Protein 1QMJ (pdb70)

InterPro domains:
  IPR001079 Galectin, carbohydrate recognition domain [PF00337] (8-133)
  IPR001079 Galectin, carbohydrate recognition domain [PS51304] (4-134)
  IPR001079 Galectin, carbohydrate recognition domain [SM00276] (3-134)
  IPR001079 Galectin, carbohydrate recognition domain [SM00908] (8-133)
  IPR001079 Galectin, carbohydrate recognition domain [cd00070] (11-132)
  IPR013320 Concanavalin A-like lectin/glucanase domain superfamily [SSF49899] (5-133)
  IPR044156 Galectin-like [PTHR11346] (13-133)

Radius of gyration: 19.79 Å; Cα contacts (8 Å, |Δi|>4): 746; chains: 2; bounding box: 37×40×58 Å

Structure (mmCIF, N/CA/C/O backbone):
data_1QMJ
#
_entry.id   1QMJ
#
_cell.length_a   71.380
_cell.length_b   82.600
_cell.length_c   112.760
_cell.angle_alpha   90.00
_cell.angle_beta   90.00
_cell.angle_gamma   90.00
#
_symmetry.space_group_name_H-M   'C 2 2 21'
#
loop_
_entity.id
_entity.type
_entity.pdbx_description
1 polymer 'BETA-GALACTOSIDE-BINDING LECTIN'
2 non-polymer BETA-MERCAPTOETHANOL
3 water water
#
loop_
_atom_site.group_PDB
_atom_site.id
_atom_site.type_symbol
_atom_site.label_atom_id
_atom_site.label_alt_id
_atom_site.label_comp_id
_atom_site.label_asym_id
_atom_site.label_entity_id
_atom_site.label_seq_id
_atom_site.pdbx_PDB_ins_code
_atom_site.Cartn_x
_atom_site.Cartn_y
_atom_site.Cartn_z
_atom_site.occupancy
_atom_site.B_iso_or_equiv
_atom_site.auth_seq_id
_atom_site.auth_comp_id
_atom_site.auth_asym_id
_atom_site.auth_atom_id
_atom_site.pdbx_PDB_model_num
ATOM 1 N N . GLN A 1 1 ? 3.181 22.620 57.182 1.00 64.92 2 GLN A N 1
ATOM 2 C CA . GLN A 1 1 ? 4.165 23.482 57.897 1.00 62.07 2 GLN A CA 1
ATOM 3 C C . GLN A 1 1 ? 4.837 24.370 56.875 1.00 61.14 2 GLN A C 1
ATOM 4 O O . GLN A 1 1 ? 4.906 24.025 55.692 1.00 63.61 2 GLN A O 1
ATOM 10 N N . GLY A 1 2 ? 5.336 25.477 57.316 1.00 57.24 3 GLY A N 1
ATOM 11 C CA . GLY A 1 2 ? 6.051 26.373 56.395 1.00 53.74 3 GLY A CA 1
ATOM 12 C C . GLY A 1 2 ? 6.756 27.468 57.189 1.00 50.74 3 GLY A C 1
ATOM 13 O O . GLY A 1 2 ? 6.277 28.608 57.283 1.00 53.82 3 GLY A O 1
ATOM 14 N N . LEU A 1 3 ? 7.892 27.101 57.749 1.00 43.53 4 LEU A N 1
ATOM 15 C CA . LEU A 1 3 ? 8.680 28.033 58.560 1.00 37.32 4 LEU A CA 1
ATOM 16 C C . LEU A 1 3 ? 9.900 28.555 57.793 1.00 32.76 4 LEU A C 1
ATOM 17 O O . LEU A 1 3 ? 10.288 28.020 56.743 1.00 30.90 4 LEU A O 1
ATOM 22 N N . VAL A 1 4 ? 10.454 29.600 58.365 1.00 28.06 5 VAL A N 1
ATOM 23 C CA . VAL A 1 4 ? 11.636 30.278 57.838 1.00 25.51 5 VAL A CA 1
ATOM 24 C C . VAL A 1 4 ? 12.684 30.386 58.939 1.00 26.09 5 VAL A C 1
ATOM 25 O O . VAL A 1 4 ? 12.373 30.760 60.080 1.00 27.53 5 VAL A O 1
ATOM 29 N N . VAL A 1 5 ? 13.899 30.051 58.564 1.00 25.75 6 VAL A N 1
ATOM 30 C CA . VAL A 1 5 ? 15.049 30.098 59.474 1.00 23.89 6 VAL A CA 1
ATOM 31 C C . VAL A 1 5 ? 16.100 31.058 58.924 1.00 24.24 6 VAL A C 1
ATOM 32 O O . VAL A 1 5 ? 16.516 30.947 57.761 1.00 26.45 6 VAL A O 1
ATOM 36 N N . THR A 1 6 ? 16.452 32.018 59.747 1.00 25.79 7 THR A N 1
ATOM 37 C CA . THR A 1 6 ? 17.442 33.037 59.377 1.00 26.30 7 THR A CA 1
ATOM 38 C C . THR A 1 6 ? 18.541 33.096 60.444 1.00 26.97 7 THR A C 1
ATOM 39 O O . THR A 1 6 ? 18.494 32.375 61.450 1.00 24.11 7 THR A O 1
ATOM 43 N N . GLN A 1 7 ? 19.502 33.957 60.183 1.00 26.64 8 GLN A N 1
ATOM 44 C CA . GLN A 1 7 ? 20.656 34.165 61.073 1.00 29.90 8 GLN A CA 1
ATOM 45 C C . GLN A 1 7 ? 21.553 32.920 61.097 1.00 29.97 8 GLN A C 1
ATOM 46 O O . GLN A 1 7 ? 22.269 32.665 62.074 1.00 29.35 8 GLN A O 1
ATOM 52 N N . LEU A 1 8 ? 21.496 32.163 60.016 1.00 28.42 9 LEU A N 1
ATOM 53 C CA . LEU A 1 8 ? 22.301 30.936 59.873 1.00 27.12 9 LEU A CA 1
ATOM 54 C C . LEU A 1 8 ? 23.681 31.287 59.323 1.00 27.65 9 LEU A C 1
ATOM 55 O O . LEU A 1 8 ? 23.904 32.397 58.816 1.00 26.59 9 LEU A O 1
ATOM 60 N N . ASP A 1 9 ? 24.571 30.323 59.441 1.00 27.23 10 ASP A N 1
ATOM 61 C CA . ASP A 1 9 ? 25.952 30.462 58.973 1.00 31.98 10 ASP A CA 1
ATOM 62 C C . ASP A 1 9 ? 26.503 29.104 58.535 1.00 30.87 10 ASP A C 1
ATOM 63 O O . ASP A 1 9 ? 27.628 28.725 58.886 1.00 33.14 10 ASP A O 1
ATOM 68 N N . VAL A 1 10 ? 25.690 28.393 57.772 1.00 30.86 11 VAL A N 1
ATOM 69 C CA . VAL A 1 10 ? 26.075 27.078 57.244 1.00 29.77 11 VAL A CA 1
ATOM 70 C C . VAL A 1 10 ? 27.153 27.282 56.191 1.00 33.26 11 VAL A C 1
ATOM 71 O O . VAL A 1 10 ? 26.947 27.983 55.193 1.00 33.79 11 VAL A O 1
ATOM 75 N N . GLN A 1 11 ? 28.286 26.670 56.428 1.00 36.41 12 GLN A N 1
ATOM 76 C CA . 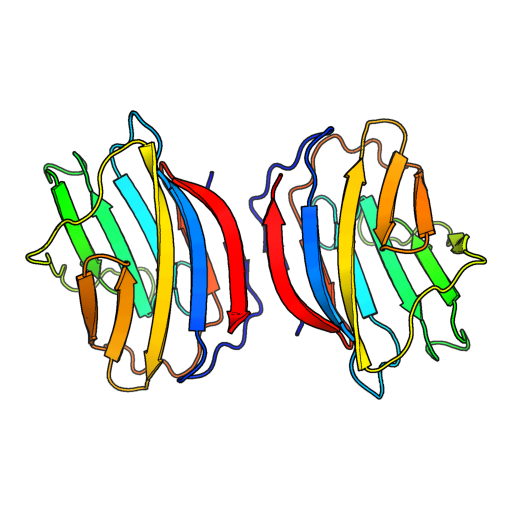GLN A 1 11 ? 29.424 26.777 55.514 1.00 39.36 12 GLN A CA 1
ATOM 77 C C . GLN A 1 11 ? 29.646 25.450 54.795 1.00 37.85 12 GLN A C 1
ATOM 78 O O . GLN A 1 11 ? 29.080 24.412 55.177 1.00 37.51 12 GLN A O 1
ATOM 84 N N . PRO A 1 12 ? 30.469 25.415 53.739 1.00 38.02 13 PRO A N 1
ATOM 85 C CA . PRO A 1 12 ? 30.703 24.185 53.009 1.00 39.57 13 PRO A CA 1
ATOM 86 C C . PRO A 1 12 ? 31.232 23.113 53.935 1.00 41.19 13 PRO A C 1
ATOM 87 O O . PRO A 1 12 ? 32.128 23.407 54.786 1.00 43.81 13 PRO A O 1
ATOM 91 N N . GLY A 1 13 ? 30.677 21.924 53.756 1.00 42.06 14 GLY A N 1
ATOM 92 C CA . GLY A 1 13 ? 31.046 20.739 54.547 1.00 45.24 14 GLY A CA 1
ATOM 93 C C . GLY A 1 13 ? 29.933 20.386 55.544 1.00 46.18 14 GLY A C 1
ATOM 94 O O . GLY A 1 13 ? 29.658 19.208 55.811 1.00 49.39 14 GLY A O 1
ATOM 95 N N . GLU A 1 14 ? 29.312 21.420 56.080 1.00 45.55 15 GLU A N 1
ATOM 96 C CA . GLU A 1 14 ? 28.220 21.261 57.054 1.00 45.10 15 GLU A CA 1
ATOM 97 C C . GLU A 1 14 ? 26.991 20.692 56.350 1.00 43.36 15 GLU A C 1
ATOM 98 O O . GLU A 1 14 ? 26.770 20.929 55.155 1.00 44.88 15 GLU A O 1
ATOM 104 N N . CYS A 1 15 ? 26.219 19.955 57.115 1.00 41.90 16 CYS A N 1
ATOM 105 C CA . CYS A 1 15 ? 25.006 19.306 56.614 1.00 41.25 16 CYS A CA 1
ATOM 106 C C . CYS A 1 15 ? 23.765 19.830 57.347 1.00 39.15 16 CYS A C 1
ATOM 107 O O . CYS A 1 15 ? 23.755 19.960 58.578 1.00 37.42 16 CYS A O 1
ATOM 110 N N . VAL A 1 16 ? 22.756 20.118 56.547 1.00 35.92 17 VAL A N 1
ATOM 111 C CA . VAL A 1 16 ? 21.453 20.601 57.030 1.00 35.03 17 VAL A CA 1
ATOM 112 C C . VAL A 1 16 ? 20.412 19.541 56.709 1.00 33.33 17 VAL A C 1
ATOM 113 O O . VAL A 1 16 ? 20.163 19.223 55.541 1.00 35.14 17 VAL A O 1
ATOM 117 N N . LYS A 1 17 ? 19.823 19.006 57.746 1.00 29.60 18 LYS A N 1
ATOM 118 C CA . LYS A 1 17 ? 18.817 17.955 57.596 1.00 29.13 18 LYS A CA 1
ATOM 119 C C . LYS A 1 17 ? 17.432 18.439 57.991 1.00 28.20 18 LYS A C 1
ATOM 120 O O . LYS A 1 17 ? 17.222 18.943 59.102 1.00 28.24 18 LYS A O 1
ATOM 126 N N . VAL A 1 18 ? 16.527 18.265 57.058 1.00 26.18 19 VAL A N 1
ATOM 127 C CA . VAL A 1 18 ? 15.127 18.623 57.245 1.00 24.09 19 VAL A CA 1
ATOM 128 C C . VAL A 1 18 ? 14.291 17.352 57.221 1.00 27.38 19 VAL A C 1
ATOM 129 O O . VAL A 1 18 ? 14.221 16.654 56.202 1.00 28.34 19 VAL A O 1
ATOM 133 N N . LYS A 1 19 ? 13.684 17.081 58.350 1.00 28.07 20 LYS A N 1
ATOM 134 C CA . LYS A 1 19 ? 12.819 15.911 58.518 1.00 26.30 20 LYS A CA 1
ATOM 135 C C . LYS A 1 19 ? 11.375 16.379 58.578 1.00 27.15 20 LYS A C 1
ATOM 136 O O . LYS A 1 19 ? 11.063 17.410 59.183 1.00 26.58 20 LYS A O 1
ATOM 142 N N . GLY A 1 20 ? 10.512 15.619 57.948 1.00 26.12 21 GLY A N 1
ATOM 143 C CA . GLY A 1 20 ? 9.087 15.950 57.919 1.00 25.61 21 GLY A CA 1
ATOM 144 C C . GLY A 1 20 ? 8.289 14.855 57.233 1.00 26.28 21 GLY A C 1
ATOM 145 O O . GLY A 1 20 ? 8.802 13.761 56.958 1.00 24.94 21 GLY A O 1
ATOM 146 N N . LYS A 1 21 ? 7.050 15.196 56.981 1.00 28.16 22 LYS A N 1
ATOM 147 C CA . LYS A 1 21 ? 6.105 14.299 56.336 1.00 32.09 22 LYS A CA 1
ATOM 148 C C . LYS A 1 21 ? 5.370 15.019 55.214 1.00 31.27 22 LYS A C 1
ATOM 149 O O . LYS A 1 21 ? 4.854 16.131 55.396 1.00 32.80 22 LYS A O 1
ATOM 155 N N . ILE A 1 22 ? 5.351 14.359 54.077 1.00 29.76 23 ILE A N 1
ATOM 156 C CA . ILE A 1 22 ? 4.653 14.859 52.896 1.00 33.80 23 ILE A CA 1
ATOM 157 C C . ILE A 1 22 ? 3.168 14.557 53.098 1.00 35.74 23 ILE A C 1
ATOM 158 O O . ILE A 1 22 ? 2.791 13.419 53.399 1.00 36.54 23 ILE A O 1
ATOM 163 N N . LEU A 1 23 ? 2.347 15.578 52.938 1.00 38.12 24 LEU A N 1
ATOM 164 C CA . LEU A 1 23 ? 0.882 15.440 53.115 1.00 40.2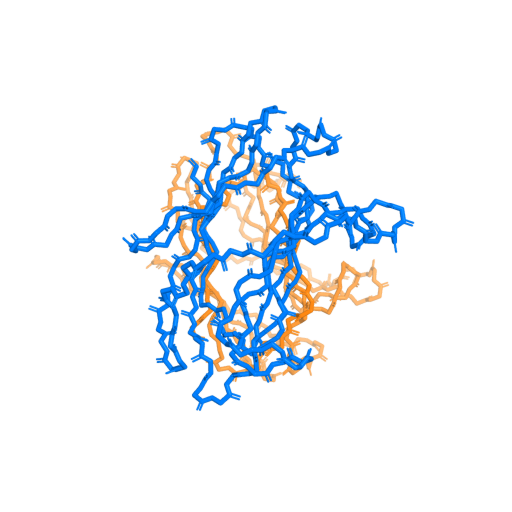7 24 LEU A CA 1
ATOM 165 C C . LEU A 1 23 ? 0.325 14.425 52.104 1.00 43.44 24 LEU A C 1
ATOM 166 O O . LEU A 1 23 ? 0.825 14.301 50.981 1.00 44.19 24 LEU A O 1
ATOM 171 N N . SER A 1 24 ? -0.707 13.729 52.548 1.00 46.48 25 SER A N 1
ATOM 172 C CA . SER A 1 24 ? -1.378 12.670 51.761 1.00 48.52 25 SER A CA 1
ATOM 173 C C . SER A 1 24 ? -2.201 13.229 50.578 1.00 47.43 25 SER A C 1
ATOM 174 O O . SER A 1 24 ? -3.054 12.535 50.007 1.00 51.10 25 SER A O 1
ATOM 177 N N . ASP A 1 25 ? -1.935 14.467 50.227 1.00 44.04 26 ASP A N 1
ATOM 178 C CA . ASP A 1 25 ? -2.629 15.139 49.103 1.00 43.30 26 ASP A CA 1
ATOM 179 C C . ASP A 1 25 ? -1.790 16.312 48.625 1.00 38.56 26 ASP A C 1
ATOM 180 O O . ASP A 1 25 ? -2.316 17.320 48.133 1.00 37.95 26 ASP A O 1
ATOM 185 N N . ALA A 1 26 ? -0.510 16.126 48.791 1.00 36.80 27 ALA A N 1
ATOM 186 C CA . ALA A 1 26 ? 0.494 17.117 48.434 1.00 34.32 27 ALA A CA 1
ATOM 187 C C . ALA A 1 26 ? 0.538 17.372 46.927 1.00 34.44 27 ALA A C 1
ATOM 188 O O . ALA A 1 26 ? 0.614 16.433 46.119 1.00 35.47 27 ALA A O 1
ATOM 190 N N . LYS A 1 27 ? 0.484 18.653 46.614 1.00 33.25 28 LYS A N 1
ATOM 191 C CA . LYS A 1 27 ? 0.578 19.149 45.239 1.00 34.00 28 LYS A CA 1
ATOM 192 C C . LYS A 1 27 ? 2.050 19.162 44.882 1.00 31.28 28 LYS A C 1
ATOM 193 O O . LYS A 1 27 ? 2.431 18.956 43.721 1.00 30.24 28 LYS A O 1
ATOM 199 N N . GLY A 1 28 ? 2.782 19.412 45.949 1.00 30.59 29 GLY A N 1
ATOM 200 C CA . GLY A 1 28 ? 4.233 19.501 45.967 1.00 29.81 29 GLY A CA 1
ATOM 201 C C . GLY A 1 28 ? 4.647 20.393 47.138 1.00 28.86 29 GLY A C 1
ATOM 202 O O . GLY A 1 28 ? 3.803 20.995 47.816 1.00 28.80 29 GLY A O 1
ATOM 203 N N . PHE A 1 29 ? 5.930 20.447 47.349 1.00 26.58 30 PHE A N 1
ATOM 204 C CA . PHE A 1 29 ? 6.527 21.272 48.401 1.00 25.24 30 PHE A CA 1
ATOM 205 C C . PHE A 1 29 ? 7.868 21.756 47.893 1.00 24.45 30 PHE A C 1
ATOM 206 O O . PHE A 1 29 ? 8.344 21.308 46.840 1.00 23.11 30 PHE A O 1
ATOM 214 N N . SER A 1 30 ? 8.449 22.658 48.642 1.00 21.46 31 SER A N 1
ATOM 215 C CA . SER A 1 30 ? 9.740 23.240 48.280 1.00 23.88 31 SER A CA 1
ATOM 216 C C . SER A 1 30 ? 10.589 23.499 49.522 1.00 23.09 31 SER A C 1
ATOM 217 O O . SER A 1 30 ? 10.059 23.715 50.621 1.00 21.98 31 SER A O 1
ATOM 220 N N . VAL A 1 31 ? 11.885 23.462 49.279 1.00 20.85 32 VAL A N 1
ATOM 221 C CA . VAL A 1 31 ? 12.918 23.691 50.302 1.00 20.87 32 VAL A CA 1
ATOM 222 C C . VAL A 1 31 ? 13.971 24.641 49.731 1.00 21.28 32 VAL A C 1
ATOM 223 O O . VAL A 1 31 ? 14.832 24.237 48.935 1.00 22.17 32 VAL A O 1
ATOM 227 N N . ASN A 1 32 ? 13.870 25.886 50.159 1.00 21.14 33 ASN A N 1
ATOM 228 C CA . ASN A 1 32 ? 14.765 26.959 49.696 1.00 21.67 33 ASN A CA 1
ATOM 229 C C . ASN A 1 32 ? 15.840 27.325 50.728 1.00 21.78 33 ASN A C 1
ATOM 230 O O . ASN A 1 32 ? 15.550 27.453 51.928 1.00 25.38 33 ASN A O 1
ATOM 235 N N . VAL A 1 33 ? 17.043 27.477 50.175 1.00 22.35 34 VAL A N 1
ATOM 236 C CA . VAL A 1 33 ? 18.267 27.874 50.909 1.00 23.28 34 VAL A CA 1
ATOM 237 C C . VAL A 1 33 ? 18.982 28.964 50.099 1.00 22.95 34 VAL A C 1
ATOM 238 O O . VAL A 1 33 ? 19.004 28.930 48.861 1.00 22.14 34 VAL A O 1
ATOM 242 N N . GLY A 1 34 ? 19.557 29.920 50.806 1.00 21.47 35 GLY A N 1
ATOM 243 C CA . GLY A 1 34 ? 20.281 31.034 50.160 1.00 23.87 35 GLY A CA 1
ATOM 244 C C . GLY A 1 34 ? 20.651 32.116 51.178 1.00 24.83 35 GLY A C 1
ATOM 245 O O . GLY A 1 34 ? 20.994 31.817 52.330 1.00 24.93 35 GLY A O 1
ATOM 246 N N . LYS A 1 35 ? 20.567 33.352 50.700 1.00 26.51 36 LYS A N 1
ATOM 247 C CA . LYS A 1 35 ? 20.878 34.553 51.500 1.00 30.46 36 LYS A CA 1
ATOM 248 C C . LYS A 1 35 ? 19.593 35.105 52.122 1.00 28.50 36 LYS A C 1
ATOM 249 O O . LYS A 1 35 ? 19.553 35.443 53.311 1.00 30.22 36 LYS A O 1
ATOM 255 N N . ASP A 1 36 ? 18.582 35.180 51.286 1.00 27.70 37 ASP A N 1
ATOM 256 C CA . ASP A 1 36 ? 17.244 35.646 51.680 1.00 27.35 37 ASP A CA 1
ATOM 257 C C . ASP A 1 36 ? 16.233 35.134 50.647 1.00 25.74 37 ASP A C 1
ATOM 258 O O . ASP A 1 36 ? 16.589 34.403 49.715 1.00 27.48 37 ASP A O 1
ATOM 263 N N . SER A 1 37 ? 14.997 35.530 50.834 1.00 25.13 38 SER A N 1
ATOM 264 C CA . SER A 1 37 ? 13.880 35.095 49.971 1.00 27.15 38 SER A CA 1
ATOM 265 C C . SER A 1 37 ? 14.037 35.531 48.497 1.00 26.37 38 SER A C 1
ATOM 266 O O . SER A 1 37 ? 13.430 34.946 47.591 1.00 26.98 38 SER A O 1
ATOM 269 N N . SER A 1 38 ? 14.845 36.545 48.254 1.00 28.06 39 SER A N 1
ATOM 270 C CA . SER A 1 38 ? 15.043 37.057 46.875 1.00 28.92 39 SER A CA 1
ATOM 271 C C . SER A 1 38 ? 16.270 36.425 46.200 1.00 27.63 39 SER A C 1
ATOM 272 O O . SER A 1 38 ? 16.391 36.415 44.967 1.00 28.85 39 SER A O 1
ATOM 275 N N . THR A 1 39 ? 17.162 35.907 47.012 1.00 24.83 40 THR A N 1
ATOM 276 C CA . THR A 1 39 ? 18.389 35.270 46.511 1.00 25.35 40 THR A CA 1
ATOM 277 C C . THR A 1 39 ? 18.534 33.882 47.124 1.00 25.06 40 THR A C 1
ATOM 278 O O . THR A 1 39 ? 18.903 33.735 48.298 1.00 21.20 40 THR A O 1
ATOM 282 N N . LEU A 1 40 ? 18.237 32.904 46.295 1.00 23.34 41 LEU A N 1
ATOM 283 C CA . LEU A 1 40 ? 18.290 31.496 46.683 1.00 22.41 41 LEU A CA 1
ATOM 284 C C . LEU A 1 40 ? 19.348 30.739 45.904 1.00 23.86 41 LEU A C 1
ATOM 285 O O . LEU A 1 40 ? 19.447 30.852 44.672 1.00 25.08 41 LEU A O 1
ATOM 290 N N . MET A 1 41 ? 20.107 29.985 46.653 1.00 24.26 42 MET A N 1
ATOM 291 C CA . MET A 1 41 ? 21.150 29.155 46.096 1.00 24.40 42 MET A CA 1
ATOM 292 C C . MET A 1 41 ? 20.486 27.945 45.451 1.00 24.85 42 MET A C 1
ATOM 293 O O . MET A 1 41 ? 20.967 27.398 44.452 1.00 24.57 42 MET A O 1
ATOM 298 N N . LEU A 1 42 ? 19.366 27.541 46.036 1.00 23.46 43 LEU A N 1
ATOM 299 C CA . LEU A 1 42 ? 18.633 26.385 45.525 1.00 22.95 43 LEU A CA 1
ATOM 300 C C . LEU A 1 42 ? 17.165 26.358 45.967 1.00 22.63 43 LEU A C 1
ATOM 301 O O . LEU A 1 42 ? 16.843 26.558 47.152 1.00 18.67 43 LEU A O 1
ATOM 306 N N . HIS A 1 43 ? 16.345 26.099 44.964 1.00 22.50 44 HIS A N 1
ATOM 307 C CA . HIS A 1 43 ? 14.893 25.983 45.102 1.00 21.20 44 HIS A CA 1
ATOM 308 C C . HIS A 1 43 ? 14.473 24.557 44.724 1.00 22.57 44 HIS A C 1
ATOM 309 O O . HIS A 1 43 ? 14.079 24.292 43.578 1.00 20.66 44 HIS A O 1
ATOM 316 N N . PHE A 1 44 ? 14.585 23.683 45.714 1.00 22.00 45 PHE A N 1
ATOM 317 C CA . PHE A 1 44 ? 14.223 22.256 45.583 1.00 20.34 45 PHE A CA 1
ATOM 318 C C . PHE A 1 44 ? 12.709 22.152 45.663 1.00 20.34 45 PHE A C 1
ATOM 319 O O . PHE A 1 44 ? 12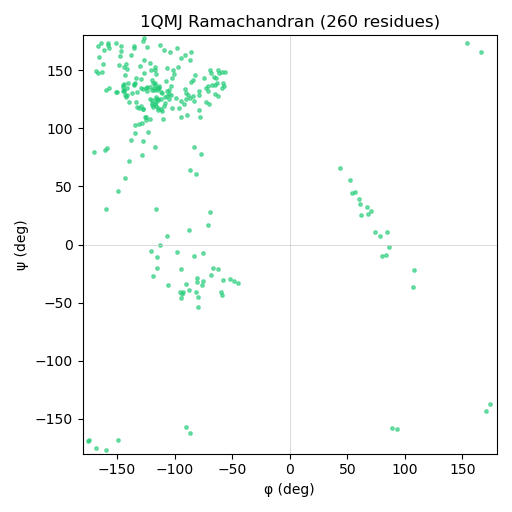.108 22.350 46.729 1.00 20.49 45 PHE A O 1
ATOM 327 N N . ASN A 1 45 ? 12.107 21.834 44.537 1.00 19.91 46 ASN A N 1
ATOM 328 C CA . ASN A 1 45 ? 10.652 21.796 44.460 1.00 20.15 46 ASN A CA 1
ATOM 329 C C . ASN A 1 45 ? 10.053 20.500 43.876 1.00 21.02 46 ASN A C 1
ATOM 330 O O . ASN A 1 45 ? 9.643 20.456 42.706 1.00 21.38 46 ASN A O 1
ATOM 335 N N . PRO A 1 46 ? 9.978 19.379 44.622 1.00 20.34 47 PRO A N 1
ATOM 336 C CA . PRO A 1 46 ? 9.318 18.176 44.112 1.00 21.31 47 PRO A CA 1
ATOM 337 C C . PRO A 1 46 ? 7.827 18.486 43.857 1.00 23.70 47 PRO A C 1
ATOM 338 O O . PRO A 1 46 ? 7.126 19.012 44.786 1.00 22.10 47 PRO A O 1
ATOM 342 N N . ARG A 1 47 ? 7.367 18.167 42.644 1.00 24.71 48 ARG A N 1
ATOM 343 C CA . ARG A 1 47 ? 5.959 18.413 42.220 1.00 23.70 48 ARG A CA 1
ATOM 344 C C . ARG A 1 47 ? 5.227 17.125 41.859 1.00 26.06 48 ARG A C 1
ATOM 345 O O . ARG A 1 47 ? 5.610 16.411 40.926 1.00 26.87 48 ARG A O 1
ATOM 353 N N . PHE A 1 48 ? 4.178 16.856 42.602 1.00 27.65 49 PHE A N 1
ATOM 354 C CA . PHE A 1 48 ? 3.351 15.667 42.370 1.00 29.18 49 PHE A CA 1
ATOM 355 C C . PHE A 1 48 ? 2.418 15.958 41.196 1.00 29.71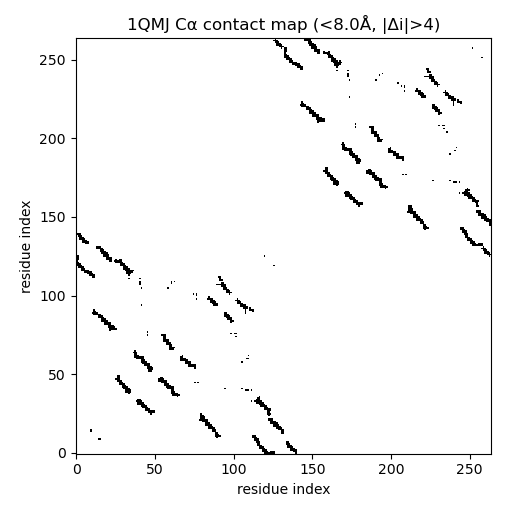 49 PHE A C 1
ATOM 356 O O . PHE A 1 48 ? 2.367 15.203 40.218 1.00 29.75 49 PHE A O 1
ATOM 364 N N . ASP A 1 49 ? 1.721 17.051 41.344 1.00 29.66 50 ASP A N 1
ATOM 365 C CA . ASP A 1 49 ? 0.784 17.562 40.342 1.00 32.24 50 ASP A CA 1
ATOM 366 C C . ASP A 1 49 ? 0.598 19.041 40.606 1.00 33.42 50 ASP A C 1
ATOM 367 O O . ASP A 1 49 ? -0.367 19.456 41.260 1.00 32.99 50 ASP A O 1
ATOM 372 N N . CYS A 1 50 ? 1.547 19.780 40.085 1.00 34.25 51 CYS A N 1
ATOM 373 C CA . CYS A 1 50 ? 1.597 21.225 40.242 1.00 34.39 51 CYS A CA 1
ATOM 374 C C . CYS A 1 50 ? 2.110 21.889 38.961 1.00 33.61 51 CYS A C 1
ATOM 375 O O . CYS A 1 50 ? 3.161 21.516 38.427 1.00 31.06 51 CYS A O 1
ATOM 378 N N . HIS A 1 51 ? 1.336 22.854 38.517 1.00 37.47 52 HIS A N 1
ATOM 379 C CA . HIS A 1 51 ? 1.639 23.655 37.319 1.00 41.88 52 HIS A CA 1
ATOM 380 C C . HIS A 1 51 ? 1.898 22.781 36.081 1.00 42.14 52 HIS A C 1
ATOM 381 O O . HIS A 1 51 ? 2.841 23.022 35.314 1.00 44.95 52 HIS A O 1
ATOM 388 N N . GLY A 1 52 ? 1.054 21.785 35.914 1.00 42.04 53 GLY A N 1
ATOM 389 C CA . GLY A 1 52 ? 1.124 20.864 34.762 1.00 41.55 53 GLY A CA 1
ATOM 390 C C . GLY A 1 52 ? 2.200 19.783 34.940 1.00 41.28 53 GLY A C 1
ATOM 391 O O . GLY A 1 52 ? 2.281 18.825 34.160 1.00 45.05 53 GLY A O 1
ATOM 392 N N . ASP A 1 53 ? 3.015 19.942 35.958 1.00 38.16 54 ASP A N 1
ATOM 393 C CA . ASP A 1 53 ? 4.086 18.974 36.242 1.00 33.93 54 ASP A CA 1
ATOM 394 C C . ASP A 1 53 ? 3.562 17.868 37.147 1.00 31.35 54 ASP A C 1
ATOM 395 O O . ASP A 1 53 ? 2.971 18.132 38.203 1.00 31.48 54 ASP A O 1
ATOM 400 N N . VAL A 1 54 ? 3.796 16.657 36.698 1.00 28.36 55 VAL A N 1
ATOM 401 C CA . VAL A 1 54 ? 3.387 15.456 37.422 1.00 28.55 55 VAL A CA 1
ATOM 402 C C . VAL A 1 54 ? 4.629 14.658 37.816 1.00 28.74 55 VAL A C 1
ATOM 403 O O . VAL A 1 54 ? 5.424 14.252 36.957 1.00 28.55 55 VAL A O 1
ATOM 407 N N . ASN A 1 55 ? 4.747 14.473 39.116 1.00 27.25 56 ASN A N 1
ATOM 408 C CA . ASN A 1 55 ? 5.855 13.728 39.736 1.00 28.54 56 ASN A CA 1
ATOM 409 C C . ASN A 1 55 ? 7.198 14.103 39.096 1.00 25.65 56 ASN A C 1
ATOM 410 O O . ASN A 1 55 ? 7.855 13.272 38.449 1.00 23.43 56 ASN A O 1
ATOM 415 N N . THR A 1 56 ? 7.569 15.354 39.300 1.00 24.41 57 THR A N 1
ATOM 416 C CA . THR A 1 56 ? 8.827 15.905 38.776 1.00 22.73 57 THR A CA 1
ATOM 417 C C . THR A 1 56 ? 9.470 16.849 39.781 1.00 21.59 57 THR A C 1
ATOM 418 O O . THR A 1 56 ? 8.799 17.698 40.384 1.00 20.79 57 THR A O 1
ATOM 422 N N . VAL A 1 57 ? 10.761 16.677 39.939 1.00 21.54 58 VAL A N 1
ATOM 423 C CA . VAL A 1 57 ? 11.548 17.523 40.829 1.00 19.78 58 VAL A CA 1
ATOM 424 C C . VAL A 1 57 ? 12.149 18.646 40.003 1.00 22.80 58 VAL A C 1
ATOM 425 O O . VAL A 1 57 ? 12.852 18.405 39.013 1.00 23.30 58 VAL A O 1
ATOM 429 N N . VAL A 1 58 ? 11.854 19.847 40.416 1.00 23.62 59 VAL A N 1
ATOM 430 C CA . VAL A 1 58 ? 12.364 21.036 39.747 1.00 22.93 59 VAL A CA 1
ATOM 431 C C . VAL A 1 58 ? 13.347 21.737 40.671 1.00 20.07 59 VAL A C 1
ATOM 432 O O . VAL A 1 58 ? 13.062 21.956 41.854 1.00 24.09 59 VAL A O 1
ATOM 436 N N . CYS A 1 59 ? 14.482 22.056 40.101 1.00 20.24 60 CYS A N 1
ATOM 437 C CA . CYS A 1 59 ? 15.560 22.756 40.805 1.00 20.58 60 CYS A CA 1
ATOM 438 C C . CYS A 1 59 ? 15.810 24.070 40.092 1.00 21.21 60 CYS A C 1
ATOM 439 O O . CYS A 1 59 ? 15.762 24.144 38.859 1.00 23.13 60 CYS A O 1
ATOM 442 N N . ASN A 1 60 ? 16.071 25.088 40.868 1.00 23.51 61 ASN A N 1
ATOM 443 C CA . ASN A 1 60 ? 16.312 26.416 40.316 1.00 21.82 61 ASN A CA 1
ATOM 444 C C . ASN A 1 60 ? 16.926 27.334 41.356 1.00 23.24 61 ASN A C 1
ATOM 445 O O . ASN A 1 60 ? 16.861 27.070 42.563 1.00 22.47 61 ASN A O 1
ATOM 450 N N . SER A 1 61 ? 17.509 28.385 40.842 1.00 23.55 62 SER A N 1
ATOM 451 C CA . SER A 1 61 ? 18.122 29.420 41.657 1.00 21.13 62 SER A CA 1
ATOM 452 C C . SER A 1 61 ? 17.289 30.680 41.480 1.00 21.58 62 SER A C 1
ATOM 453 O O . SER A 1 61 ? 16.387 30.733 40.634 1.00 22.78 62 SER A O 1
ATOM 456 N N . LYS A 1 62 ? 17.603 31.652 42.276 1.00 21.15 63 LYS A N 1
ATOM 457 C CA . LYS A 1 62 ? 16.915 32.939 42.258 1.00 22.16 63 LYS A CA 1
ATOM 458 C C . LYS A 1 62 ? 17.888 34.002 42.717 1.00 24.64 63 LYS A C 1
ATOM 459 O O . LYS A 1 62 ? 18.564 33.845 43.738 1.00 24.92 63 LYS A O 1
ATOM 465 N N . GLU A 1 63 ? 17.946 35.060 41.955 1.00 26.16 64 GLU A N 1
ATOM 466 C CA . GLU A 1 63 ? 18.845 36.171 42.253 1.00 27.84 64 GLU A CA 1
ATOM 467 C C . GLU A 1 63 ? 18.159 37.493 41.976 1.00 26.11 64 GLU A C 1
ATOM 468 O O . GLU A 1 63 ? 17.700 37.756 40.857 1.00 26.01 64 GLU A O 1
ATOM 474 N N . ASP A 1 64 ? 18.108 38.292 43.008 1.00 25.16 65 ASP A N 1
ATOM 475 C CA . ASP A 1 64 ? 17.491 39.606 42.939 1.00 27.75 65 ASP A CA 1
ATOM 476 C C . ASP A 1 64 ? 16.012 39.461 42.557 1.00 26.79 65 ASP A C 1
ATOM 477 O O . ASP A 1 64 ? 15.472 40.261 41.783 1.00 27.93 65 ASP A O 1
ATOM 482 N N . GLY A 1 65 ? 15.414 38.425 43.122 1.00 23.62 66 GLY A N 1
ATOM 483 C CA . GLY A 1 65 ? 13.983 38.103 42.938 1.00 19.29 66 GLY A CA 1
ATOM 484 C C . GLY A 1 65 ? 13.662 37.514 41.547 1.00 17.29 66 GLY A C 1
ATOM 485 O O . GLY A 1 65 ? 12.492 37.381 41.165 1.00 17.00 66 GLY A O 1
ATOM 486 N N . THR A 1 66 ? 14.687 37.161 40.794 1.00 18.67 67 THR A N 1
ATOM 487 C CA . THR A 1 66 ? 14.486 36.579 39.444 1.00 21.49 67 THR A CA 1
ATOM 488 C C . THR A 1 66 ? 14.892 35.102 39.422 1.00 21.47 67 THR A C 1
ATOM 489 O O . THR A 1 66 ? 15.981 34.730 39.876 1.00 23.06 67 THR A O 1
ATOM 493 N N . TRP A 1 67 ? 13.993 34.290 38.890 1.00 24.11 68 TRP A N 1
ATOM 494 C CA . TRP A 1 67 ? 14.221 32.844 38.762 1.00 24.14 68 TRP A CA 1
ATOM 495 C C . TRP A 1 67 ? 15.218 32.591 37.631 1.00 23.83 68 TRP A C 1
ATOM 496 O O . TRP A 1 67 ? 15.214 33.292 36.609 1.00 25.50 68 TRP A O 1
ATOM 507 N N . GLY A 1 68 ? 16.052 31.599 37.840 1.00 22.63 69 GLY A N 1
ATOM 508 C CA . GLY A 1 68 ? 17.057 31.198 36.849 1.00 21.19 69 GLY A CA 1
ATOM 509 C C . GLY A 1 68 ? 16.406 30.207 35.887 1.00 21.16 69 GLY A C 1
ATOM 510 O O . GLY A 1 68 ? 15.174 30.116 35.804 1.00 20.52 69 GLY A O 1
ATOM 511 N N . GLU A 1 69 ? 17.241 29.482 35.175 1.00 24.61 70 GLU A N 1
ATOM 512 C CA . GLU A 1 69 ? 16.767 28.469 34.222 1.00 28.68 70 GLU A CA 1
ATOM 513 C C . GLU A 1 69 ? 16.484 27.177 34.985 1.00 25.20 70 GLU A C 1
ATOM 514 O O . GLU A 1 69 ? 17.359 26.631 35.671 1.00 23.92 70 GLU A O 1
ATOM 520 N N . GLU A 1 70 ? 15.264 26.721 34.853 1.00 23.86 71 GLU A N 1
ATOM 521 C CA . GLU A 1 70 ? 14.813 25.503 35.519 1.00 23.15 71 GLU A CA 1
ATOM 522 C C . GLU A 1 70 ? 15.656 24.313 35.097 1.00 24.02 71 GLU A C 1
ATOM 523 O O . GLU A 1 70 ? 16.158 24.255 33.965 1.00 22.88 71 GLU A O 1
ATOM 529 N N . ASP A 1 71 ? 15.771 23.420 36.040 1.00 24.75 72 ASP A N 1
ATOM 530 C CA . ASP A 1 71 ? 16.498 22.169 35.888 1.00 23.05 72 ASP A CA 1
ATOM 531 C C . ASP A 1 71 ? 15.598 21.056 36.393 1.00 21.81 72 ASP A C 1
ATOM 532 O O . ASP A 1 71 ? 15.432 20.871 37.605 1.00 21.89 72 ASP A O 1
ATOM 537 N N . ARG A 1 72 ? 15.032 20.349 35.448 1.00 22.61 73 ARG A N 1
ATOM 538 C CA . ARG A 1 72 ? 14.121 19.243 35.736 1.00 23.29 73 ARG A CA 1
ATOM 539 C C . ARG A 1 72 ? 14.903 17.947 35.852 1.00 22.22 73 ARG A C 1
ATOM 540 O O . ARG A 1 72 ? 15.721 17.620 34.985 1.00 24.06 73 ARG A O 1
ATOM 548 N N . LYS A 1 73 ? 14.622 17.247 36.932 1.00 22.33 74 LYS A N 1
ATOM 549 C CA . LYS A 1 73 ? 15.273 15.967 37.239 1.00 22.51 74 LYS A CA 1
ATOM 550 C C . LYS A 1 73 ? 14.384 14.806 36.785 1.00 23.75 74 LYS A C 1
ATOM 551 O O . LYS A 1 73 ? 13.153 14.930 36.717 1.00 24.80 74 LYS A O 1
ATOM 557 N N . ALA A 1 74 ? 15.051 13.707 36.489 1.00 23.80 75 ALA A N 1
ATOM 558 C CA . ALA A 1 74 ? 14.404 12.478 36.002 1.00 24.90 75 ALA A CA 1
ATOM 559 C C . ALA A 1 74 ? 13.818 11.633 37.148 1.00 24.02 75 ALA A C 1
ATOM 560 O O . ALA A 1 74 ? 12.719 11.076 37.035 1.00 26.40 75 ALA A O 1
ATOM 562 N N . ASP A 1 75 ? 14.558 11.547 38.236 1.00 24.28 76 ASP A N 1
ATOM 563 C CA . ASP A 1 75 ? 14.143 10.747 39.410 1.00 23.84 76 ASP A CA 1
ATOM 564 C C . ASP A 1 75 ? 13.196 11.528 40.325 1.00 23.97 76 ASP A C 1
ATOM 565 O O . ASP A 1 75 ? 13.356 12.738 40.533 1.00 25.13 76 ASP A O 1
ATOM 570 N N . PHE A 1 76 ? 12.231 10.786 40.845 1.00 24.09 77 PHE A N 1
ATOM 571 C CA . PHE A 1 76 ? 11.209 11.311 41.767 1.00 26.07 77 PHE A CA 1
ATOM 572 C C . PHE A 1 76 ? 10.950 10.275 42.873 1.00 27.29 77 PHE A C 1
ATOM 573 O O . PHE A 1 76 ? 9.904 9.606 42.882 1.00 28.60 77 PHE A O 1
ATOM 581 N N . PRO A 1 77 ? 11.912 10.100 43.799 1.00 27.05 78 PRO A N 1
ATOM 582 C CA . PRO A 1 77 ? 11.795 9.162 44.924 1.00 28.24 78 PRO A CA 1
ATOM 583 C C . PRO A 1 77 ? 10.765 9.569 45.974 1.00 29.76 78 PRO A C 1
ATOM 584 O O . PRO A 1 77 ? 10.927 9.191 47.174 1.00 34.34 78 PRO A O 1
ATOM 588 N N . PHE A 1 78 ? 9.732 10.306 45.612 1.00 29.07 79 PHE A N 1
ATOM 589 C CA . PHE A 1 78 ? 8.743 10.752 46.635 1.00 29.81 79 PHE A CA 1
ATOM 590 C C . PHE A 1 78 ? 7.316 10.268 46.348 1.00 33.82 79 PHE A C 1
ATOM 591 O O . PHE A 1 78 ? 6.922 10.076 45.194 1.00 33.47 79 PHE A O 1
ATOM 599 N N . GLN A 1 79 ? 6.597 10.096 47.447 1.00 37.33 80 GLN A N 1
ATOM 600 C CA . GLN A 1 79 ? 5.191 9.662 47.455 1.00 39.25 80 GLN A CA 1
ATOM 601 C C . GLN A 1 79 ? 4.463 10.408 48.577 1.00 36.35 80 GLN A C 1
ATOM 602 O O . GLN A 1 79 ? 5.042 10.693 49.633 1.00 35.25 80 GLN A O 1
ATOM 608 N N . GLN A 1 80 ? 3.207 10.713 48.324 1.00 35.47 81 GLN A N 1
ATOM 609 C CA . GLN A 1 80 ? 2.363 11.436 49.292 1.00 37.07 81 GLN A CA 1
ATOM 610 C C . GLN A 1 80 ? 2.142 10.581 50.550 1.00 37.86 81 GLN A C 1
ATOM 611 O O . GLN A 1 80 ? 1.898 9.369 50.460 1.00 37.63 81 GLN A O 1
ATOM 617 N N . GLY A 1 81 ? 2.238 11.258 51.690 1.00 39.01 82 GLY A N 1
ATOM 618 C CA . GLY A 1 81 ? 2.051 10.644 53.025 1.00 39.09 82 GLY A CA 1
ATOM 619 C C . GLY A 1 81 ? 3.349 9.995 53.504 1.00 40.60 82 GLY A C 1
ATOM 620 O O . GLY A 1 81 ? 3.372 9.259 54.503 1.00 41.96 82 GLY A O 1
ATOM 621 N N . ASP A 1 82 ? 4.393 10.292 52.779 1.00 42.05 83 ASP A N 1
ATOM 622 C CA . ASP A 1 82 ? 5.721 9.757 53.055 1.00 43.56 83 ASP A CA 1
ATOM 623 C C . ASP A 1 82 ? 6.517 10.674 53.985 1.00 42.04 83 ASP A C 1
ATOM 624 O O . ASP A 1 82 ? 6.560 11.898 53.794 1.00 38.90 83 ASP A O 1
ATOM 629 N N . LYS A 1 83 ? 7.121 10.029 54.968 1.00 40.90 84 LYS A N 1
ATOM 630 C CA . LYS A 1 83 ? 7.975 10.689 55.964 1.00 41.26 84 LYS A CA 1
ATOM 631 C C . LYS A 1 83 ? 9.415 10.576 55.482 1.00 39.84 84 LYS A C 1
ATOM 632 O O . LYS A 1 83 ? 10.004 9.485 55.479 1.00 39.52 84 LYS A O 1
ATOM 638 N N . VAL A 1 84 ? 9.956 11.705 55.081 1.00 37.43 85 VAL A N 1
ATOM 639 C CA . VAL A 1 84 ? 11.320 11.757 54.550 1.00 32.59 85 VAL A CA 1
ATOM 640 C C . VAL A 1 84 ? 12.188 12.793 55.261 1.00 30.39 85 VAL A C 1
ATOM 641 O O . VAL A 1 84 ? 11.668 13.739 55.882 1.00 30.28 85 VAL A O 1
ATOM 645 N N . GLU A 1 85 ? 13.484 12.528 55.112 1.00 29.52 86 GLU A N 1
ATOM 646 C CA . GLU A 1 85 ? 14.581 13.354 55.639 1.00 30.37 86 GLU A CA 1
ATOM 647 C C . GLU A 1 85 ? 15.426 13.822 54.455 1.00 29.30 86 GLU A C 1
ATOM 648 O O . GLU A 1 85 ? 15.954 13.005 53.683 1.00 30.16 86 GLU A O 1
ATOM 654 N N . ILE A 1 86 ? 15.528 15.121 54.339 1.00 27.67 87 ILE A N 1
ATOM 655 C CA . ILE A 1 86 ? 16.278 15.762 53.256 1.00 26.20 87 ILE A CA 1
ATOM 656 C C . ILE A 1 86 ? 17.565 16.384 53.808 1.00 28.42 87 ILE A C 1
ATOM 657 O O . ILE A 1 86 ? 17.533 17.231 54.707 1.00 28.10 87 ILE A O 1
ATOM 662 N N . CYS A 1 87 ? 18.676 15.938 53.246 1.00 28.43 88 CYS A N 1
ATOM 663 C CA . CYS A 1 87 ? 20.014 16.411 53.645 1.00 28.94 88 CYS A CA 1
ATOM 664 C C . CYS A 1 87 ? 20.598 17.304 52.553 1.00 27.05 88 CYS A C 1
ATOM 665 O O . CYS A 1 87 ? 20.662 16.919 51.375 1.00 25.34 88 CYS A O 1
ATOM 668 N N . ILE A 1 88 ? 21.012 18.479 52.987 1.00 26.27 89 ILE A N 1
ATOM 669 C CA . ILE A 1 88 ? 21.580 19.492 52.099 1.00 24.97 89 ILE A CA 1
ATOM 670 C C . ILE A 1 88 ? 22.975 19.932 52.556 1.00 26.63 89 ILE A C 1
ATOM 671 O O . ILE A 1 88 ? 23.198 20.232 53.736 1.00 27.60 89 ILE A O 1
ATOM 676 N N . SER A 1 89 ? 23.853 19.948 51.582 1.00 26.35 90 SER A N 1
ATOM 677 C CA . SER A 1 89 ? 25.2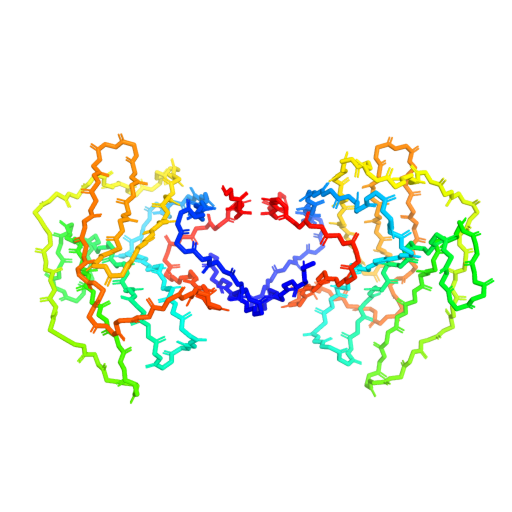52 20.365 51.736 1.00 28.02 90 SER A CA 1
ATOM 678 C C . SER A 1 89 ? 25.668 21.020 50.427 1.00 28.60 90 SER A C 1
ATOM 679 O O . SER A 1 89 ? 24.977 20.903 49.407 1.00 29.43 90 SER A O 1
ATOM 682 N N . PHE A 1 90 ? 26.780 21.703 50.454 1.00 31.09 91 PHE A N 1
ATOM 683 C CA . PHE A 1 90 ? 27.268 22.387 49.258 1.00 32.02 91 PHE A CA 1
ATOM 684 C C . PHE A 1 90 ? 28.733 22.766 49.401 1.00 33.45 91 PHE A C 1
ATOM 685 O O . PHE A 1 90 ? 29.333 22.607 50.470 1.00 33.62 91 PHE A O 1
ATOM 693 N N . ASP A 1 91 ? 29.239 23.247 48.296 1.00 36.15 92 ASP A N 1
ATOM 694 C CA . ASP A 1 91 ? 30.611 23.733 48.171 1.00 38.88 92 ASP A CA 1
ATOM 695 C C . ASP A 1 91 ? 30.585 24.842 47.121 1.00 42.55 92 ASP A C 1
ATOM 696 O O . ASP A 1 91 ? 29.516 25.315 46.719 1.00 41.98 92 ASP A O 1
ATOM 701 N N . ALA A 1 92 ? 31.740 25.248 46.683 1.00 46.08 93 ALA A N 1
ATOM 702 C CA . ALA A 1 92 ? 31.851 26.339 45.704 1.00 47.70 93 ALA A CA 1
ATOM 703 C C . ALA A 1 92 ? 31.301 25.955 44.314 1.00 48.23 93 ALA A C 1
ATOM 704 O O . ALA A 1 92 ? 30.859 26.817 43.540 1.00 48.39 93 ALA A O 1
ATOM 706 N N . ALA A 1 93 ? 31.322 24.669 44.007 1.00 46.46 94 ALA A N 1
ATOM 707 C CA . ALA A 1 93 ? 30.876 24.181 42.681 1.00 43.58 94 ALA A CA 1
ATOM 708 C C . ALA A 1 93 ? 29.385 23.780 42.625 1.00 41.04 94 ALA A C 1
ATOM 709 O O . ALA A 1 93 ? 28.679 24.060 41.645 1.00 40.38 94 ALA A O 1
ATOM 711 N N . GLU A 1 94 ? 28.875 23.122 43.655 1.00 39.20 95 GLU A N 1
ATOM 712 C CA . GLU A 1 94 ? 27.460 22.696 43.611 1.00 39.43 95 GLU A CA 1
ATOM 713 C C . GLU A 1 94 ? 26.838 22.448 44.984 1.00 37.03 95 GLU A C 1
ATOM 714 O O . GLU A 1 94 ? 27.524 22.479 46.018 1.00 36.24 95 GLU A O 1
ATOM 720 N N . VAL A 1 95 ? 25.540 22.215 44.885 1.00 33.82 96 VAL A N 1
ATOM 721 C CA . VAL A 1 95 ? 24.659 21.906 46.006 1.00 31.24 96 VAL A CA 1
ATOM 722 C C . VAL A 1 95 ? 24.160 20.487 45.828 1.00 30.12 96 VAL A C 1
ATOM 723 O O . VAL A 1 95 ? 23.753 20.091 44.728 1.00 27.79 96 VAL A O 1
ATOM 727 N N . LYS A 1 96 ? 24.205 19.753 46.899 1.00 30.90 97 LYS A N 1
ATOM 728 C CA . LYS A 1 96 ? 23.757 18.367 46.903 1.00 28.71 97 LYS A CA 1
ATOM 729 C C . LYS A 1 96 ? 22.577 18.206 47.841 1.00 27.09 97 LYS A C 1
ATOM 730 O O . LYS A 1 96 ? 22.552 18.774 48.936 1.00 26.76 97 LYS A O 1
ATOM 736 N N . VAL A 1 97 ? 21.634 17.439 47.382 1.00 25.76 98 VAL A N 1
ATOM 737 C CA . VAL A 1 97 ? 20.429 17.126 48.144 1.00 26.01 98 VAL A CA 1
ATOM 738 C C . VAL A 1 97 ? 20.280 15.620 48.161 1.00 26.42 98 VAL A C 1
ATOM 739 O O . VAL A 1 97 ? 20.109 14.984 47.116 1.00 28.61 98 VAL A O 1
ATOM 743 N N . LYS A 1 98 ? 20.351 15.045 49.340 1.00 28.04 99 LYS A N 1
ATOM 744 C CA . LYS A 1 98 ? 20.234 13.593 49.452 1.00 28.92 99 LYS A CA 1
ATOM 745 C C . LYS A 1 98 ? 19.045 13.154 50.272 1.00 28.36 99 LYS A C 1
ATOM 746 O O . LYS A 1 98 ? 18.799 13.669 51.374 1.00 26.34 99 LYS A O 1
ATOM 752 N N . VAL A 1 99 ? 18.373 12.215 49.671 1.00 27.98 100 VAL A N 1
ATOM 753 C CA . VAL A 1 99 ? 17.225 11.546 50.242 1.00 31.62 100 VAL A CA 1
ATOM 754 C C . VAL A 1 99 ? 17.567 10.071 50.280 1.00 34.48 100 VAL A C 1
ATOM 755 O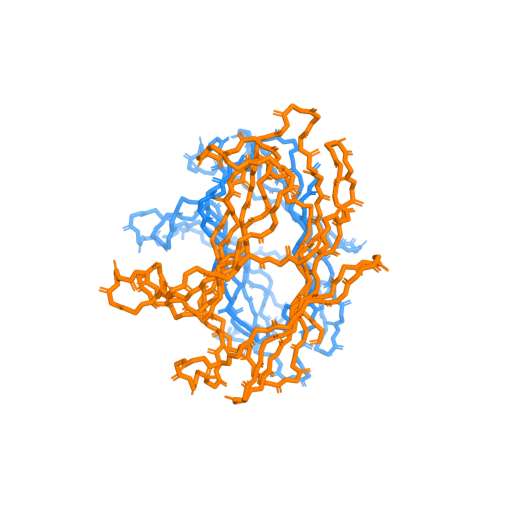 O . VAL A 1 99 ? 18.588 9.658 49.692 1.00 33.35 100 VAL A O 1
ATOM 759 N N . PRO A 1 100 ? 17.051 9.272 51.035 1.00 39.33 101 PRO A N 1
ATOM 760 C CA . PRO A 1 100 ? 17.533 7.884 51.093 1.00 43.76 101 PRO A CA 1
ATOM 761 C C . PRO A 1 100 ? 17.810 7.131 49.773 1.00 46.61 101 PRO A C 1
ATOM 762 O O . PRO A 1 100 ? 18.747 6.334 49.702 1.00 49.66 101 PRO A O 1
ATOM 766 N N . GLU A 1 101 ? 17.047 7.420 48.723 1.00 47.55 102 GLU A N 1
ATOM 767 C CA . GLU A 1 101 ? 17.217 6.718 47.449 1.00 48.99 102 GLU A CA 1
ATOM 768 C C . GLU A 1 101 ? 18.098 7.400 46.405 1.00 47.50 102 GLU A C 1
ATOM 769 O O . GLU A 1 101 ? 18.881 6.742 45.714 1.00 45.57 102 GLU A O 1
ATOM 775 N N . VAL A 1 102 ? 17.955 8.715 46.278 1.00 44.46 104 VAL A N 1
ATOM 776 C CA . VAL A 1 102 ? 18.691 9.465 45.273 1.00 41.13 104 VAL A CA 1
ATOM 777 C C . VAL A 1 102 ? 19.408 10.698 45.811 1.00 38.94 104 VAL A C 1
ATOM 778 O O . VAL A 1 102 ? 19.010 11.281 46.821 1.00 37.25 104 VAL A O 1
ATOM 782 N N . GLU A 1 103 ? 20.481 11.074 45.130 1.00 35.21 105 GLU A N 1
ATOM 783 C CA . GLU A 1 103 ? 21.220 12.271 45.466 1.00 32.14 105 GLU A CA 1
ATOM 784 C C . GLU A 1 103 ? 21.034 13.189 44.263 1.00 32.28 105 GLU A C 1
ATOM 785 O O . GLU A 1 103 ? 21.258 12.781 43.117 1.00 31.66 105 GLU A O 1
ATOM 791 N N . PHE A 1 104 ? 20.548 14.396 44.519 1.00 29.35 106 PHE A N 1
ATOM 792 C CA . PHE A 1 104 ? 20.328 15.387 43.486 1.00 25.03 106 PHE A CA 1
ATOM 793 C C . PHE A 1 104 ? 21.467 16.377 43.570 1.00 24.77 106 PHE A C 1
ATOM 794 O O . PHE A 1 104 ? 21.968 16.657 44.652 1.00 26.32 106 PHE A O 1
ATOM 802 N N . GLU A 1 105 ? 21.916 16.862 42.424 1.00 24.35 107 GLU A N 1
ATOM 803 C CA . GLU A 1 105 ? 23.002 17.822 42.391 1.00 27.25 107 GLU A CA 1
ATOM 804 C C . GLU A 1 105 ? 22.538 19.017 41.581 1.00 26.35 107 GLU A C 1
ATOM 805 O O . GLU A 1 105 ? 21.737 18.868 40.666 1.00 26.62 107 GLU A O 1
ATOM 811 N N . PHE A 1 106 ? 23.020 20.202 41.935 1.00 25.73 108 PHE A N 1
ATOM 812 C CA . PHE A 1 106 ? 22.643 21.426 41.242 1.00 26.61 108 PHE A CA 1
ATOM 813 C C . PHE A 1 106 ? 23.838 22.362 41.365 1.00 28.10 108 PHE A C 1
ATOM 814 O O . PHE A 1 106 ? 24.382 22.534 42.451 1.00 28.02 108 PHE A O 1
ATOM 822 N N . PRO A 1 107 ? 24.277 22.968 40.252 1.00 28.34 109 PRO A N 1
ATOM 823 C CA . PRO A 1 107 ? 25.427 23.876 40.305 1.00 28.55 109 PRO A CA 1
ATOM 824 C C . PRO A 1 107 ? 25.214 25.123 41.153 1.00 29.93 109 PRO A C 1
ATOM 825 O O . PRO A 1 107 ? 24.138 25.729 41.134 1.00 30.26 109 PRO A O 1
ATOM 829 N N . ASN A 1 108 ? 26.246 25.488 41.906 1.00 29.87 110 ASN A N 1
ATOM 830 C CA . ASN A 1 108 ? 26.216 26.667 42.757 1.00 31.63 110 ASN A CA 1
ATOM 831 C C . ASN A 1 108 ? 26.420 27.840 41.799 1.00 35.08 110 ASN A C 1
ATOM 832 O O . ASN A 1 108 ? 27.523 28.385 41.673 1.00 37.41 110 ASN A O 1
ATOM 837 N N . ARG A 1 109 ? 25.347 28.201 41.103 1.00 34.32 111 ARG A N 1
ATOM 838 C CA . ARG A 1 109 ? 25.376 29.279 40.124 1.00 34.83 111 ARG A CA 1
ATOM 839 C C . ARG A 1 109 ? 25.796 30.624 40.716 1.00 36.95 111 ARG A C 1
ATOM 840 O O . ARG A 1 109 ? 26.590 31.357 40.120 1.00 38.89 111 ARG A O 1
ATOM 848 N N . LEU A 1 110 ? 25.255 30.945 41.885 1.00 37.97 112 LEU A N 1
ATOM 849 C CA . LEU A 1 110 ? 25.537 32.215 42.541 1.00 36.42 112 LEU A CA 1
ATOM 850 C C . LEU A 1 110 ? 26.906 32.311 43.210 1.00 37.44 112 LEU A C 1
ATOM 851 O O . LEU A 1 110 ? 27.284 33.382 43.684 1.00 37.02 112 LEU A O 1
ATOM 856 N N . GLY A 1 111 ? 27.639 31.200 43.254 1.00 38.50 113 GLY A N 1
ATOM 857 C CA . GLY A 1 111 ? 28.956 31.199 43.877 1.00 40.74 113 GLY A CA 1
ATOM 858 C C . GLY A 1 111 ? 28.901 31.546 45.358 1.00 42.66 113 GLY A C 1
ATOM 859 O O . GLY A 1 111 ? 29.873 32.032 45.951 1.00 41.27 113 GLY A O 1
ATOM 860 N N . MET A 1 112 ? 27.748 31.280 45.959 1.00 42.99 114 MET A N 1
ATOM 861 C CA . MET A 1 112 ? 27.522 31.556 47.367 1.00 43.71 114 MET A CA 1
ATOM 862 C C . MET A 1 112 ? 28.464 30.684 48.209 1.00 43.96 114 MET A C 1
ATOM 863 O O . MET A 1 112 ? 28.753 29.543 47.840 1.00 43.04 114 MET A O 1
ATOM 868 N N . GLU A 1 113 ? 28.962 31.234 49.316 1.00 46.26 115 GLU A N 1
ATOM 869 C CA . GLU A 1 113 ? 29.879 30.499 50.194 1.00 48.29 115 GLU A CA 1
ATOM 870 C C . GLU A 1 113 ? 29.337 30.135 51.578 1.00 43.87 115 GLU A C 1
ATOM 871 O O . GLU A 1 113 ? 30.042 29.526 52.386 1.00 42.35 115 GLU A O 1
ATOM 877 N N . LYS A 1 114 ? 28.096 30.516 51.857 1.00 40.18 116 LYS A N 1
ATOM 878 C CA . LYS A 1 114 ? 27.475 30.184 53.133 1.00 37.28 116 LYS A CA 1
ATOM 879 C C . LYS A 1 114 ? 25.976 30.374 53.010 1.00 31.77 116 LYS A C 1
ATOM 880 O O . LYS A 1 114 ? 25.519 31.202 52.220 1.00 31.11 116 LYS A O 1
ATOM 886 N N . ILE A 1 115 ? 25.217 29.575 53.750 1.00 28.59 117 ILE A N 1
ATOM 887 C CA . ILE A 1 115 ? 23.763 29.671 53.745 1.00 25.94 117 ILE A CA 1
ATOM 888 C C . ILE A 1 115 ? 23.312 30.374 55.018 1.00 25.52 117 ILE A C 1
ATOM 889 O O . ILE A 1 115 ? 23.708 29.994 56.118 1.00 25.84 117 ILE A O 1
ATOM 894 N N . GLN A 1 116 ? 22.489 31.402 54.865 1.00 24.76 118 GLN A N 1
ATOM 895 C CA . GLN A 1 116 ? 21.993 32.143 56.010 1.00 25.94 118 GLN A CA 1
ATOM 896 C C . GLN A 1 116 ? 20.478 32.104 56.074 1.00 23.09 118 GLN A C 1
ATOM 897 O O . GLN A 1 116 ? 19.880 32.578 57.038 1.00 23.32 118 GLN A O 1
ATOM 903 N N . TYR A 1 117 ? 19.864 31.522 55.052 1.00 20.57 119 TYR A N 1
ATOM 904 C CA . TYR A 1 117 ? 18.415 31.463 54.961 1.00 20.91 119 TYR A CA 1
ATOM 905 C C . TYR A 1 117 ? 17.948 30.076 54.538 1.00 21.92 119 TYR A C 1
ATOM 906 O O . TYR A 1 117 ? 18.541 29.463 53.650 1.00 22.75 119 TYR A O 1
ATOM 915 N N . LEU A 1 118 ? 16.882 29.601 55.176 1.00 20.98 120 LEU A N 1
ATOM 916 C CA . LEU A 1 118 ? 16.285 28.300 54.884 1.00 19.01 120 LEU A CA 1
ATOM 917 C C . LEU A 1 118 ? 14.788 28.477 55.059 1.00 18.70 120 LEU A C 1
ATOM 918 O O . LEU A 1 118 ? 14.350 29.089 56.023 1.00 20.39 120 LEU A O 1
ATOM 923 N N . ALA A 1 119 ? 14.003 27.993 54.109 1.00 19.08 121 ALA A N 1
ATOM 924 C CA . ALA A 1 119 ? 12.555 28.087 54.211 1.00 18.05 121 ALA A CA 1
ATOM 925 C C . ALA A 1 119 ? 11.916 26.843 53.621 1.00 19.33 121 ALA A C 1
ATOM 926 O O . ALA A 1 119 ? 12.374 26.324 52.604 1.00 19.11 121 ALA A O 1
ATOM 928 N N . VAL A 1 120 ? 10.899 26.325 54.296 1.00 21.76 122 VAL A N 1
ATOM 929 C CA . VAL A 1 120 ? 10.183 25.143 53.825 1.00 24.22 122 VAL A CA 1
ATOM 930 C C . VAL A 1 120 ? 8.766 25.601 53.533 1.00 27.95 122 VAL A C 1
ATOM 931 O O . VAL A 1 120 ? 8.142 26.238 54.377 1.00 30.85 122 VAL A O 1
ATOM 935 N N . GLU A 1 121 ? 8.276 25.319 52.330 1.00 30.17 123 GLU A N 1
ATOM 936 C CA . GLU A 1 121 ? 6.924 25.715 51.945 1.00 31.69 123 GLU A CA 1
ATOM 937 C C . GLU A 1 121 ? 6.167 24.594 51.234 1.00 29.91 123 GLU A C 1
ATOM 938 O O . GLU A 1 121 ? 6.740 23.562 50.867 1.00 27.89 123 GLU A O 1
ATOM 944 N N . GLY A 1 122 ? 4.868 24.801 51.059 1.00 27.13 124 GLY A N 1
ATOM 945 C CA . GLY A 1 122 ? 4.047 23.807 50.401 1.00 30.25 124 GLY A CA 1
ATOM 946 C C . GLY A 1 122 ? 3.465 22.770 51.342 1.00 32.82 124 GLY A C 1
ATOM 947 O O . GLY A 1 122 ? 3.347 22.981 52.556 1.00 34.19 124 GLY A O 1
ATOM 948 N N . ASP A 1 123 ? 3.114 21.628 50.769 1.00 34.53 125 ASP A N 1
ATOM 949 C CA . ASP A 1 123 ? 2.505 20.540 51.512 1.00 32.63 125 ASP A CA 1
ATOM 950 C C . ASP A 1 123 ? 3.507 19.607 52.166 1.00 32.88 125 ASP A C 1
ATOM 951 O O . ASP A 1 123 ? 3.590 18.421 51.827 1.00 31.19 125 ASP A O 1
ATOM 956 N N . PHE A 1 124 ? 4.261 20.156 53.114 1.00 32.42 126 PHE A N 1
ATOM 957 C CA . PHE A 1 124 ? 5.257 19.398 53.857 1.00 30.34 126 PHE A CA 1
ATOM 958 C C . PHE A 1 124 ? 5.095 19.788 55.318 1.00 30.15 126 PHE A C 1
ATOM 959 O O . PHE A 1 124 ? 4.856 20.957 55.637 1.00 29.68 126 PHE A O 1
ATOM 967 N N . LYS A 1 125 ? 5.157 18.799 56.198 1.00 31.22 127 LYS A N 1
ATOM 968 C CA . LYS A 1 125 ? 5.040 19.046 57.624 1.00 31.34 127 LYS A CA 1
ATOM 969 C C . LYS A 1 125 ? 6.411 18.801 58.261 1.00 28.48 127 LYS A C 1
ATOM 970 O O . LYS A 1 125 ? 6.887 17.669 58.323 1.00 25.52 127 LYS A O 1
ATOM 976 N N . VAL A 1 126 ? 7.068 19.884 58.660 1.00 28.14 128 VAL A N 1
ATOM 977 C CA . VAL A 1 126 ? 8.381 19.811 59.283 1.00 28.74 128 VAL A CA 1
ATOM 978 C C . VAL A 1 126 ? 8.258 19.213 60.687 1.00 28.71 128 VAL A C 1
ATOM 979 O O . VAL A 1 126 ? 7.355 19.557 61.459 1.00 27.85 128 VAL A O 1
ATOM 983 N N . LYS A 1 127 ? 9.171 18.312 61.002 1.00 26.77 129 LYS A N 1
ATOM 984 C CA . LYS A 1 127 ? 9.186 17.658 62.293 1.00 28.93 129 LYS A CA 1
ATOM 985 C C . LYS A 1 127 ? 10.488 17.981 63.016 1.00 25.57 129 LYS A C 1
ATOM 986 O O . LYS A 1 127 ? 10.530 17.993 64.240 1.00 24.25 129 LYS A O 1
ATOM 992 N N . ALA A 1 128 ? 11.544 18.259 62.258 1.00 22.93 130 ALA A N 1
ATOM 993 C CA . ALA A 1 128 ? 12.838 18.564 62.850 1.00 23.68 130 ALA A CA 1
ATOM 994 C C . ALA A 1 128 ? 13.832 19.121 61.840 1.00 26.08 130 ALA A C 1
ATOM 995 O O . ALA A 1 128 ? 13.766 18.795 60.653 1.00 26.99 130 ALA A O 1
ATOM 997 N N . ILE A 1 129 ? 14.729 19.982 62.320 1.00 25.57 131 ILE A N 1
ATOM 998 C CA . ILE A 1 129 ? 15.793 20.584 61.516 1.00 25.71 131 ILE A CA 1
ATOM 999 C C . ILE A 1 129 ? 17.075 20.345 62.311 1.00 28.13 131 ILE A C 1
ATOM 1000 O O . ILE A 1 129 ? 17.180 20.765 63.466 1.00 26.97 131 ILE A O 1
ATOM 1005 N N . LYS A 1 130 ? 18.018 19.624 61.714 1.00 28.66 132 LYS A N 1
ATOM 1006 C CA . LYS A 1 130 ? 19.278 19.298 62.375 1.00 30.44 132 LYS A CA 1
ATOM 1007 C C . LYS A 1 130 ? 20.472 19.900 61.654 1.00 29.12 132 LYS A C 1
ATOM 1008 O O . LYS A 1 130 ? 20.452 20.052 60.435 1.00 29.62 132 LYS A O 1
ATOM 1014 N N . PHE A 1 131 ? 21.525 20.200 62.407 1.00 28.38 133 PHE A N 1
ATOM 1015 C CA . PHE A 1 131 ? 22.744 20.767 61.846 1.00 31.96 133 PHE A CA 1
ATOM 1016 C C . PHE A 1 131 ? 23.911 19.837 62.175 1.00 35.93 133 PHE A C 1
ATOM 1017 O O . PHE A 1 131 ? 24.004 19.307 63.286 1.00 37.26 133 PHE A O 1
ATOM 1025 N N . SER A 1 132 ? 24.760 19.587 61.184 1.00 41.50 134 SER A N 1
ATOM 1026 C CA . SER A 1 132 ? 25.910 18.705 61.343 1.00 44.91 134 SER A CA 1
ATOM 1027 C C . SER A 1 132 ? 27.126 19.274 60.615 1.00 46.21 134 SER A C 1
ATOM 1028 O O . SER A 1 132 ? 28.084 18.516 60.362 1.00 48.42 134 SER A O 1
ATOM 1032 N N . GLN B 1 1 ? 26.121 30.474 68.699 1.00 59.91 2 GLN B N 1
ATOM 1033 C CA . GLN B 1 1 ? 25.487 30.598 67.357 1.00 60.40 2 GLN B CA 1
ATOM 1034 C C . GLN B 1 1 ? 23.973 30.682 67.523 1.00 59.16 2 GLN B C 1
ATOM 1035 O O . GLN B 1 1 ? 23.311 29.684 67.825 1.00 59.53 2 GLN B O 1
ATOM 1041 N N . GLY B 1 2 ? 23.422 31.867 67.297 1.00 56.61 3 GLY B N 1
ATOM 1042 C CA . GLY B 1 2 ? 21.994 32.040 67.477 1.00 54.37 3 GLY B CA 1
ATOM 1043 C C . GLY B 1 2 ? 21.137 32.261 66.251 1.00 50.39 3 GLY B C 1
ATOM 1044 O O . GLY B 1 2 ? 21.236 33.298 65.592 1.00 54.23 3 GLY B O 1
ATOM 1045 N N . LEU B 1 3 ? 20.259 31.304 65.976 1.00 41.87 4 LEU B N 1
ATOM 1046 C CA . LEU B 1 3 ? 19.369 31.400 64.833 1.00 35.45 4 LEU B CA 1
ATOM 1047 C C . LEU B 1 3 ? 17.983 31.919 65.220 1.00 30.49 4 LEU B C 1
ATOM 1048 O O . LEU B 1 3 ? 17.649 32.020 66.406 1.00 25.98 4 LEU B O 1
ATOM 1053 N N . VAL B 1 4 ? 17.186 32.247 64.206 1.00 26.35 5 VAL B N 1
ATOM 1054 C CA . VAL B 1 4 ? 15.833 32.758 64.389 1.00 23.85 5 VAL B CA 1
ATOM 1055 C C . VAL B 1 4 ? 14.882 31.946 63.516 1.00 23.87 5 VAL B C 1
ATOM 1056 O O . VAL B 1 4 ? 15.175 31.686 62.356 1.00 24.29 5 VAL B O 1
ATOM 1060 N N . VAL B 1 5 ? 13.751 31.540 64.073 1.00 23.27 6 VAL B N 1
ATOM 1061 C CA . VAL B 1 5 ? 12.751 30.774 63.342 1.00 23.61 6 VAL B CA 1
ATOM 1062 C C . VAL B 1 5 ? 11.472 31.586 63.391 1.00 23.11 6 VAL B C 1
ATOM 1063 O O . VAL B 1 5 ? 11.009 31.967 64.461 1.00 23.93 6 VAL B O 1
ATOM 1067 N N . THR B 1 6 ? 10.919 31.871 62.224 1.00 22.98 7 THR B N 1
ATOM 1068 C CA . THR B 1 6 ? 9.702 32.652 62.134 1.00 24.71 7 THR B CA 1
ATOM 1069 C C . THR B 1 6 ? 8.704 31.882 61.302 1.00 26.88 7 THR B C 1
ATOM 1070 O O . THR B 1 6 ? 9.037 30.829 60.754 1.00 27.57 7 THR B O 1
ATOM 1074 N N . GLN B 1 7 ? 7.489 32.415 61.204 1.00 29.80 8 GLN B N 1
ATOM 1075 C CA . GLN B 1 7 ? 6.408 31.804 60.427 1.00 32.75 8 GLN B CA 1
ATOM 1076 C C . GLN B 1 7 ? 5.881 30.537 61.075 1.00 32.77 8 GLN B C 1
ATOM 1077 O O . GLN B 1 7 ? 5.404 29.634 60.389 1.00 35.38 8 GLN B O 1
ATOM 1083 N N . LEU B 1 8 ? 5.977 30.466 62.397 1.00 31.47 9 LEU B N 1
ATOM 1084 C CA . LEU B 1 8 ? 5.504 29.298 63.131 1.00 30.88 9 LEU B CA 1
ATOM 1085 C C . LEU B 1 8 ? 4.047 29.463 63.545 1.00 31.41 9 LEU B C 1
ATOM 1086 O O . LEU B 1 8 ? 3.499 30.572 63.532 1.00 30.14 9 LEU B O 1
ATOM 1091 N N . ASP B 1 9 ? 3.431 28.346 63.901 1.00 33.30 10 ASP B N 1
ATOM 1092 C CA . ASP B 1 9 ? 2.052 28.328 64.364 1.00 37.39 10 ASP B CA 1
ATOM 1093 C C . ASP B 1 9 ? 1.954 27.270 65.467 1.00 36.63 10 ASP B C 1
ATOM 1094 O O . ASP B 1 9 ? 1.201 26.294 65.355 1.00 37.84 10 ASP B O 1
ATOM 1099 N N . VAL B 1 10 ? 2.769 27.439 66.507 1.00 35.03 11 VAL B N 1
ATOM 1100 C CA . VAL B 1 10 ? 2.781 26.509 67.630 1.00 29.31 11 VAL B CA 1
ATOM 1101 C C . VAL B 1 10 ? 1.592 26.836 68.516 1.00 30.24 11 VAL B C 1
ATOM 1102 O O . VAL B 1 10 ? 1.483 27.943 69.043 1.00 29.52 11 VAL B O 1
ATOM 1106 N N . GLN B 1 11 ? 0.669 25.888 68.609 1.00 32.27 12 GLN B N 1
ATOM 1107 C CA . GLN B 1 11 ? -0.532 26.034 69.420 1.00 35.89 12 GLN B CA 1
ATOM 1108 C C . GLN B 1 11 ? -0.289 25.412 70.794 1.00 36.40 12 GLN B C 1
ATOM 1109 O O . GLN B 1 11 ? 0.638 24.612 70.970 1.00 33.77 12 GLN B O 1
ATOM 1115 N N . PRO B 1 12 ? -1.095 25.795 71.796 1.00 38.53 13 PRO B N 1
ATOM 1116 C CA . PRO B 1 12 ? -0.913 25.220 73.131 1.00 40.58 13 PRO B CA 1
ATOM 1117 C C . PRO B 1 12 ? -1.057 23.699 73.084 1.00 41.14 13 PRO B C 1
ATOM 1118 O O . PRO B 1 12 ? -1.959 23.165 72.429 1.00 40.85 13 PRO B O 1
ATOM 1122 N N . GLY B 1 13 ? -0.137 23.008 73.742 1.00 41.31 14 GLY B N 1
ATOM 1123 C CA . GLY B 1 13 ? -0.169 21.562 73.740 1.00 40.92 14 GLY B CA 1
ATOM 1124 C C . GLY B 1 13 ? 0.950 21.007 72.880 1.00 41.72 14 GLY B C 1
ATOM 1125 O O . GLY B 1 13 ? 1.327 19.848 73.039 1.00 42.97 14 GLY B O 1
ATOM 1126 N N . GLU B 1 14 ? 1.464 21.818 71.954 1.00 40.57 15 GLU B N 1
ATOM 1127 C CA . GLU B 1 14 ? 2.559 21.399 71.081 1.00 38.49 15 GLU B CA 1
ATOM 1128 C C . GLU B 1 14 ? 3.886 21.573 71.799 1.00 36.89 15 GLU B C 1
ATOM 1129 O O . GLU B 1 14 ? 4.065 22.515 72.575 1.00 36.59 15 GLU B O 1
ATOM 1135 N N . CYS B 1 15 ? 4.819 20.676 71.520 1.00 35.10 16 CYS B N 1
ATOM 1136 C CA . CYS B 1 15 ? 6.131 20.708 72.140 1.00 36.84 16 CYS B CA 1
ATOM 1137 C C . CYS B 1 15 ? 7.215 21.184 71.188 1.00 36.98 16 CYS B C 1
ATOM 1138 O O . CYS B 1 15 ? 7.288 20.743 70.047 1.00 41.08 16 CYS B O 1
ATOM 1141 N N . VAL B 1 16 ? 8.038 22.116 71.644 1.00 34.01 17 VAL B N 1
ATOM 1142 C CA . VAL B 1 16 ? 9.141 22.614 70.835 1.00 31.06 17 VAL B CA 1
ATOM 1143 C C . VAL B 1 16 ? 10.386 22.194 71.602 1.00 29.65 17 VAL B C 1
ATOM 1144 O O . VAL B 1 16 ? 10.523 22.515 72.783 1.00 26.42 17 VAL B O 1
ATOM 1148 N N . LYS B 1 17 ? 11.258 21.436 70.949 1.00 26.95 18 LYS B N 1
ATOM 1149 C CA . LYS B 1 17 ? 12.474 20.950 71.582 1.00 26.57 18 LYS B CA 1
ATOM 1150 C C . LYS B 1 17 ? 13.723 21.535 70.942 1.00 27.35 18 LYS B C 1
ATOM 1151 O O . LYS B 1 17 ? 13.914 21.440 69.733 1.00 29.94 18 LYS B O 1
ATOM 1157 N N . VAL B 1 18 ? 14.562 22.161 71.755 1.00 25.60 19 VAL B N 1
ATOM 1158 C CA . VAL B 1 18 ? 15.800 22.748 71.279 1.00 22.37 19 VAL B CA 1
ATOM 1159 C C . VAL B 1 18 ? 16.921 21.912 71.885 1.00 23.74 19 VAL B C 1
ATOM 1160 O O . VAL B 1 18 ? 17.055 21.824 73.101 1.00 21.65 19 VAL B O 1
ATOM 1164 N N . LYS B 1 19 ? 17.689 21.258 71.028 1.00 22.43 20 LYS B N 1
ATOM 1165 C CA . LYS B 1 19 ? 18.779 20.406 71.464 1.00 22.67 20 LYS B CA 1
ATOM 1166 C C . LYS B 1 19 ? 20.086 21.026 71.015 1.00 21.86 20 LYS B C 1
ATOM 1167 O O . LYS B 1 19 ? 20.207 21.459 69.865 1.00 22.08 20 LYS B O 1
ATOM 1173 N N . GLY B 1 20 ? 21.069 21.060 71.908 1.00 20.47 21 GLY B N 1
ATOM 1174 C CA . GLY B 1 20 ? 22.351 21.638 71.558 1.00 21.19 21 GLY B CA 1
ATOM 1175 C C . GLY B 1 20 ? 23.393 21.477 72.642 1.00 22.22 21 GLY B C 1
ATOM 1176 O O . GLY B 1 20 ? 23.196 20.730 73.602 1.00 21.78 21 GLY B O 1
ATOM 1177 N N . LYS B 1 21 ? 24.499 22.193 72.495 1.00 21.85 22 LYS B N 1
ATOM 1178 C CA . LYS B 1 21 ? 25.584 22.116 73.451 1.00 22.49 22 LYS B CA 1
ATOM 1179 C C . LYS B 1 21 ? 25.944 23.474 74.003 1.00 21.55 22 LYS B C 1
ATOM 1180 O O . LYS B 1 21 ? 26.068 24.440 73.260 1.00 24.73 22 LYS B O 1
ATOM 1186 N N . ILE B 1 22 ? 26.120 23.533 75.313 1.00 22.08 23 ILE B N 1
ATOM 1187 C CA . ILE B 1 22 ? 26.497 24.756 76.005 1.00 20.60 23 ILE B CA 1
ATOM 1188 C C . ILE B 1 22 ? 28.027 24.842 75.898 1.00 22.96 23 ILE B C 1
ATOM 1189 O O . ILE B 1 22 ? 28.723 23.878 76.210 1.00 23.05 23 ILE B O 1
ATOM 1194 N N . LEU B 1 23 ? 28.551 25.972 75.437 1.00 23.89 24 LEU B N 1
ATOM 1195 C CA . LEU B 1 23 ? 30.000 26.130 75.301 1.00 26.35 24 LEU B CA 1
ATOM 1196 C C . LEU B 1 23 ? 30.710 25.880 76.632 1.00 25.40 24 LEU B C 1
ATOM 1197 O O . LEU B 1 23 ? 30.156 26.148 77.697 1.00 28.63 24 LEU B O 1
ATOM 1202 N N . SER B 1 24 ? 31.933 25.366 76.573 1.00 25.69 25 SER B N 1
ATOM 1203 C CA . SER B 1 24 ? 32.698 25.063 77.783 1.00 27.82 25 SER B CA 1
ATOM 1204 C C . SER B 1 24 ? 33.083 26.305 78.570 1.00 27.26 25 SER B C 1
ATOM 1205 O O . SER B 1 24 ? 33.362 26.236 79.757 1.00 26.00 25 SER B O 1
ATOM 1208 N N . ASP B 1 25 ? 33.068 27.442 77.893 1.00 30.02 26 ASP B N 1
ATOM 1209 C CA . ASP B 1 25 ? 33.411 28.726 78.492 1.00 28.96 26 ASP B CA 1
ATOM 1210 C C . ASP B 1 25 ? 32.182 29.627 78.464 1.00 27.54 26 ASP B C 1
ATOM 1211 O O . ASP B 1 25 ? 32.286 30.845 78.339 1.00 27.27 26 ASP B O 1
ATOM 1216 N N . ALA B 1 26 ? 31.009 29.017 78.548 1.00 27.96 27 ALA B N 1
ATOM 1217 C CA . ALA B 1 26 ? 29.772 29.770 78.498 1.00 29.02 27 ALA B CA 1
ATOM 1218 C C . ALA B 1 26 ? 29.590 30.695 79.681 1.00 30.99 2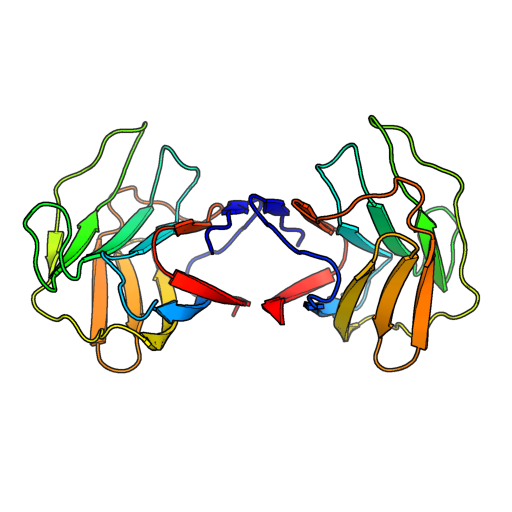7 ALA B C 1
ATOM 1219 O O . ALA B 1 26 ? 30.001 30.397 80.798 1.00 33.34 27 ALA B O 1
ATOM 1221 N N . LYS B 1 27 ? 28.997 31.847 79.408 1.00 32.65 28 LYS B N 1
ATOM 1222 C CA . LYS B 1 27 ? 28.696 32.815 80.446 1.00 34.18 28 LYS B CA 1
ATOM 1223 C C . LYS B 1 27 ? 27.172 32.934 80.540 1.00 29.94 28 LYS B C 1
ATOM 1224 O O . LYS B 1 27 ? 26.629 33.331 81.569 1.00 29.61 28 LYS B O 1
ATOM 1230 N N . GLY B 1 28 ? 26.489 32.515 79.476 1.00 27.53 29 GLY B N 1
ATOM 1231 C CA . GLY B 1 28 ? 25.040 32.557 79.444 1.00 23.11 29 GLY B CA 1
ATOM 1232 C C . GLY B 1 28 ? 24.517 32.355 78.039 1.00 21.02 29 GLY B C 1
ATOM 1233 O O . GLY B 1 28 ? 25.287 32.397 77.078 1.00 21.01 29 GLY B O 1
ATOM 1234 N N . PHE B 1 29 ? 23.222 32.084 77.930 1.00 18.41 30 PHE B N 1
ATOM 1235 C CA . PHE B 1 29 ? 22.553 31.889 76.646 1.00 18.51 30 PHE B CA 1
ATOM 1236 C C . PHE B 1 29 ? 21.063 32.061 76.891 1.00 20.11 30 PHE B C 1
ATOM 1237 O O . PHE B 1 29 ? 20.624 32.119 78.044 1.00 20.65 30 PHE B O 1
ATOM 1245 N N . SER B 1 30 ? 20.278 32.178 75.832 1.00 20.35 31 SER B N 1
ATOM 1246 C CA . SER B 1 30 ? 18.851 32.342 76.024 1.00 21.63 31 SER B CA 1
ATOM 1247 C C . SER B 1 30 ? 18.016 31.742 74.926 1.00 22.45 31 SER B C 1
ATOM 1248 O O . SER B 1 30 ? 18.500 31.511 73.807 1.00 19.44 31 SER B O 1
ATOM 1251 N N . VAL B 1 31 ? 16.784 31.399 75.303 1.00 23.22 32 VAL B N 1
ATOM 1252 C CA . VAL B 1 31 ? 15.795 30.832 74.400 1.00 22.72 32 VAL B CA 1
ATOM 1253 C C . VAL B 1 31 ? 14.566 31.737 74.511 1.00 22.43 32 VAL B C 1
ATOM 1254 O O . VAL B 1 31 ? 13.911 31.797 75.557 1.00 19.72 32 VAL B O 1
ATOM 1258 N N . ASN B 1 32 ? 14.315 32.490 73.444 1.00 22.76 33 ASN B N 1
ATOM 1259 C CA . ASN B 1 32 ? 13.205 33.430 73.375 1.00 23.61 33 ASN B CA 1
ATOM 1260 C C . ASN B 1 32 ? 12.112 32.855 72.507 1.00 23.74 33 ASN B C 1
ATOM 1261 O O . ASN B 1 32 ? 12.372 32.383 71.399 1.00 24.33 33 ASN B O 1
ATOM 1266 N N . VAL B 1 33 ? 10.884 32.926 72.995 1.00 22.51 34 VAL B N 1
ATOM 1267 C CA . VAL B 1 33 ? 9.750 32.375 72.271 1.00 22.92 34 VAL B CA 1
ATOM 1268 C C . VAL B 1 33 ? 8.590 33.382 72.353 1.00 23.96 34 VAL B C 1
ATOM 1269 O O . VAL B 1 33 ? 8.305 33.934 73.423 1.00 23.15 34 VAL B O 1
ATOM 1273 N N . GLY B 1 34 ? 7.980 33.705 71.217 1.00 22.04 35 GLY B N 1
ATOM 1274 C CA . GLY B 1 34 ? 6.894 34.667 71.254 1.00 22.17 35 GLY B CA 1
ATOM 1275 C C . GLY B 1 34 ? 6.328 35.110 69.925 1.00 23.19 35 GLY B C 1
ATOM 1276 O O . GLY B 1 34 ? 6.127 34.299 69.024 1.00 24.81 35 GLY B O 1
ATOM 1277 N N . LYS B 1 35 ? 6.070 36.404 69.802 1.00 23.67 36 LYS B N 1
ATOM 1278 C CA . LYS B 1 35 ? 5.495 36.951 68.580 1.00 25.09 36 LYS B CA 1
ATOM 1279 C C . LYS B 1 35 ? 6.566 37.453 67.625 1.00 24.58 36 LYS B C 1
ATOM 1280 O O . LYS B 1 35 ? 6.480 37.255 66.410 1.00 25.03 36 LYS B O 1
ATOM 1286 N N . ASP B 1 36 ? 7.554 38.138 68.184 1.00 24.89 37 ASP B N 1
ATOM 1287 C CA . ASP B 1 36 ? 8.677 38.676 67.429 1.00 23.73 37 ASP B CA 1
ATOM 1288 C C . ASP B 1 36 ? 9.702 39.112 68.454 1.00 23.77 37 ASP B C 1
ATOM 1289 O O . ASP B 1 36 ? 9.488 38.919 69.650 1.00 24.71 37 ASP B O 1
ATOM 1294 N N . SER B 1 37 ? 10.783 39.736 68.007 1.00 23.28 38 SER B N 1
ATOM 1295 C CA . SER B 1 37 ? 11.838 40.170 68.914 1.00 26.05 38 SER B CA 1
ATOM 1296 C C . SER B 1 37 ? 11.437 41.130 70.041 1.00 28.34 38 SER B C 1
ATOM 1297 O O . SER B 1 37 ? 12.052 41.121 71.104 1.00 32.55 38 SER B O 1
ATOM 1300 N N . SER B 1 38 ? 10.427 41.965 69.819 1.00 27.30 39 SER B N 1
ATOM 1301 C CA . SER B 1 38 ? 10.016 42.923 70.846 1.00 27.72 39 SER B CA 1
ATOM 1302 C C . SER B 1 38 ? 8.829 42.508 71.698 1.00 24.58 39 SER B C 1
ATOM 1303 O O . SER B 1 38 ? 8.511 43.174 72.671 1.00 25.64 39 SER B O 1
ATOM 1306 N N . THR B 1 39 ? 8.203 41.391 71.353 1.00 24.15 40 THR B N 1
ATOM 1307 C CA . THR B 1 39 ? 7.061 40.887 72.097 1.00 25.15 40 THR B CA 1
ATOM 1308 C C . THR B 1 39 ? 7.266 39.385 72.319 1.00 25.74 40 THR B C 1
ATOM 1309 O O . THR B 1 39 ? 6.972 38.559 71.444 1.00 26.21 40 THR B O 1
ATOM 1313 N N . LEU B 1 40 ? 7.796 39.052 73.498 1.00 25.06 41 LEU B N 1
ATOM 1314 C CA . LEU B 1 40 ? 8.104 37.676 73.876 1.00 21.10 41 LEU B CA 1
ATOM 1315 C C . LEU B 1 40 ? 7.248 37.154 75.010 1.00 19.74 41 LEU B C 1
ATOM 1316 O O . LEU B 1 40 ? 6.997 37.846 75.991 1.00 20.55 41 LEU B O 1
ATOM 1321 N N . MET B 1 41 ? 6.789 35.924 74.853 1.00 20.60 42 MET B N 1
ATOM 1322 C CA . MET B 1 41 ? 5.989 35.258 75.862 1.00 23.33 42 MET B CA 1
ATOM 1323 C C . MET B 1 41 ? 6.963 34.730 76.922 1.00 24.31 42 MET B C 1
ATOM 1324 O O . MET B 1 41 ? 6.625 34.626 78.100 1.00 26.74 42 MET B O 1
ATOM 1329 N N . LEU B 1 42 ? 8.184 34.422 76.501 1.00 22.43 43 LEU B N 1
ATOM 1330 C CA . LEU B 1 42 ? 9.184 33.915 77.426 1.00 20.22 43 LEU B CA 1
ATOM 1331 C C . LEU B 1 42 ? 10.605 34.141 76.959 1.00 18.62 43 LEU B C 1
ATOM 1332 O O . LEU B 1 42 ? 10.937 33.926 75.794 1.00 17.73 43 LEU B O 1
ATOM 1337 N N . HIS B 1 43 ? 11.429 34.596 77.890 1.00 17.74 44 HIS B N 1
ATOM 1338 C CA . HIS B 1 43 ? 12.840 34.808 77.663 1.00 14.62 44 HIS B CA 1
ATOM 1339 C C . HIS B 1 43 ? 13.488 33.950 78.750 1.00 16.38 44 HIS B C 1
ATOM 1340 O O . HIS B 1 43 ? 13.538 34.332 79.920 1.00 15.16 44 HIS B O 1
ATOM 1347 N N . PHE B 1 44 ? 13.881 32.743 78.365 1.00 19.56 45 PHE B N 1
ATOM 1348 C CA . PHE B 1 44 ? 14.515 31.781 79.264 1.00 20.26 45 PHE B CA 1
ATOM 1349 C C . PHE B 1 44 ? 16.007 32.060 79.173 1.00 19.49 45 PHE B C 1
ATOM 1350 O O . PHE B 1 44 ? 16.629 31.775 78.150 1.00 20.11 45 PHE B O 1
ATOM 1358 N N . ASN B 1 45 ? 16.591 32.578 80.249 1.00 19.65 46 ASN B N 1
ATOM 1359 C CA . ASN B 1 45 ? 17.997 32.952 80.218 1.00 19.21 46 ASN B CA 1
ATOM 1360 C C . ASN B 1 45 ? 18.934 32.415 81.306 1.00 19.49 46 ASN B C 1
ATOM 1361 O O . ASN B 1 45 ? 19.060 33.018 82.366 1.00 20.38 46 ASN B O 1
ATOM 1366 N N . PRO B 1 46 ? 19.547 31.238 81.082 1.00 19.23 47 PRO B N 1
ATOM 1367 C CA . PRO B 1 46 ? 20.473 30.665 82.063 1.00 20.84 47 PRO B CA 1
ATOM 1368 C C . PRO B 1 46 ? 21.774 31.480 82.047 1.00 23.63 47 PRO B C 1
ATOM 1369 O O . PRO B 1 46 ? 22.408 31.623 80.995 1.00 26.07 47 PRO B O 1
ATOM 1373 N N . ARG B 1 47 ? 22.159 32.029 83.197 1.00 24.05 48 ARG B N 1
ATOM 1374 C CA . ARG B 1 47 ? 23.374 32.835 83.297 1.00 23.84 48 ARG B CA 1
ATOM 1375 C C . ARG B 1 47 ? 24.394 32.175 84.224 1.00 24.79 48 ARG B C 1
ATOM 1376 O O . ARG B 1 47 ? 24.112 31.932 85.397 1.00 24.93 48 ARG B O 1
ATOM 1384 N N . PHE B 1 48 ? 25.561 31.846 83.679 1.00 23.66 49 PHE B N 1
ATOM 1385 C CA . PHE B 1 48 ? 26.630 31.237 84.461 1.00 27.02 49 PHE B CA 1
ATOM 1386 C C . PHE B 1 48 ? 27.345 32.338 85.231 1.00 32.85 49 PHE B C 1
ATOM 1387 O O . PHE B 1 48 ? 27.587 32.217 86.433 1.00 33.98 49 PHE B O 1
ATOM 1395 N N . ASP B 1 49 ? 27.634 33.429 84.530 1.00 37.18 50 ASP B N 1
ATOM 1396 C CA . ASP B 1 49 ? 28.294 34.603 85.092 1.00 38.62 50 ASP B CA 1
ATOM 1397 C C . ASP B 1 49 ? 27.952 35.690 84.082 1.00 38.16 50 ASP B C 1
ATOM 1398 O O . ASP B 1 49 ? 28.741 36.012 83.192 1.00 34.39 50 ASP B O 1
ATOM 1403 N N . CYS B 1 50 ? 26.747 36.230 84.221 1.00 39.65 51 CYS B N 1
ATOM 1404 C CA . CYS B 1 50 ? 26.237 37.228 83.296 1.00 41.95 51 CYS B CA 1
ATOM 1405 C C . CYS B 1 50 ? 25.424 38.296 84.022 1.00 41.44 51 CYS B C 1
ATOM 1406 O O . CYS B 1 50 ? 24.510 37.980 84.782 1.00 40.00 51 CYS B O 1
ATOM 1409 N N . HIS B 1 51 ? 25.776 39.561 83.795 1.00 44.19 52 HIS B N 1
ATOM 1410 C CA . HIS B 1 51 ? 25.080 40.692 84.409 1.00 46.58 52 HIS B CA 1
ATOM 1411 C C . HIS B 1 51 ? 25.158 40.648 85.929 1.00 46.39 52 HIS B C 1
ATOM 1412 O O . HIS B 1 51 ? 24.213 41.042 86.607 1.00 45.70 52 HIS B O 1
ATOM 1419 N N . GLY B 1 52 ? 26.274 40.167 86.463 1.00 45.15 53 GLY B N 1
ATOM 1420 C CA . GLY B 1 52 ? 26.406 40.078 87.903 1.00 45.06 53 GLY B CA 1
ATOM 1421 C C . GLY B 1 52 ? 25.771 38.813 88.459 1.00 44.53 53 GLY B C 1
ATOM 1422 O O . GLY B 1 52 ? 25.920 38.506 89.647 1.00 46.84 53 GLY B O 1
ATOM 1423 N N . ASP B 1 53 ? 25.042 38.089 87.611 1.00 40.94 54 ASP B N 1
ATOM 1424 C CA . ASP B 1 53 ? 24.405 36.851 88.021 1.00 36.16 54 ASP B CA 1
ATOM 1425 C C . ASP B 1 53 ? 25.378 35.702 87.883 1.00 35.09 54 ASP B C 1
ATOM 1426 O O . ASP B 1 53 ? 26.144 35.629 86.920 1.00 34.80 54 ASP B O 1
ATOM 1431 N N . VAL B 1 54 ? 25.339 34.805 88.855 1.00 34.11 55 VAL B N 1
ATOM 1432 C CA . VAL B 1 54 ? 26.199 33.639 88.861 1.00 34.51 55 VAL B CA 1
ATOM 1433 C C . VAL B 1 54 ? 25.316 32.390 89.041 1.00 34.21 55 VAL B C 1
ATOM 1434 O O . VAL B 1 54 ? 24.621 32.250 90.049 1.00 37.41 55 VAL B O 1
ATOM 1438 N N . ASN B 1 55 ? 25.303 31.524 88.032 1.00 31.42 56 ASN B N 1
ATOM 1439 C CA . ASN B 1 55 ? 24.527 30.283 88.049 1.00 30.07 56 ASN B CA 1
ATOM 1440 C C . ASN B 1 55 ? 23.056 30.474 88.385 1.00 28.82 56 ASN B C 1
ATOM 1441 O O . ASN B 1 55 ? 22.522 29.828 89.289 1.00 27.35 56 ASN B O 1
ATOM 1446 N N . THR B 1 56 ? 22.378 31.317 87.619 1.00 28.18 57 THR B N 1
ATOM 1447 C CA . THR B 1 56 ? 20.968 31.563 87.876 1.00 26.18 57 THR B CA 1
ATOM 1448 C C . THR B 1 56 ? 20.179 31.667 86.587 1.00 24.79 57 THR B C 1
ATOM 1449 O O . THR B 1 56 ? 20.636 32.257 85.610 1.00 23.01 57 THR B O 1
ATOM 1453 N N . VAL B 1 57 ? 18.996 31.074 86.591 1.00 22.08 58 VAL B N 1
ATOM 1454 C CA . VAL B 1 57 ? 18.108 31.134 85.452 1.00 24.22 58 VAL B CA 1
ATOM 1455 C C . VAL B 1 57 ? 17.190 32.349 85.645 1.00 26.29 58 VAL B C 1
ATOM 1456 O O . VAL B 1 57 ? 16.500 32.474 86.665 1.00 22.53 58 VAL B O 1
ATOM 1460 N N . VAL B 1 58 ? 17.238 33.273 84.693 1.00 24.91 59 VAL B N 1
ATOM 1461 C CA . VAL B 1 58 ? 16.389 34.447 84.732 1.00 23.59 59 VAL B CA 1
ATOM 1462 C C . VAL B 1 58 ? 15.308 34.267 83.670 1.00 22.28 59 VAL B C 1
ATOM 1463 O O . VAL B 1 58 ? 15.594 33.893 82.530 1.00 23.44 59 VAL B O 1
ATOM 1467 N N . CYS B 1 59 ? 14.059 34.423 84.084 1.00 22.56 60 CYS B N 1
ATOM 1468 C CA . CYS B 1 59 ? 12.921 34.318 83.184 1.00 21.02 60 CYS B CA 1
ATOM 1469 C C . CYS B 1 59 ? 12.242 35.680 83.131 1.00 21.66 60 CYS B C 1
ATOM 1470 O O . CYS B 1 59 ? 12.209 36.412 84.123 1.00 18.04 60 CYS B O 1
ATOM 1473 N N . ASN B 1 60 ? 11.688 36.016 81.972 1.00 23.73 61 ASN B N 1
ATOM 1474 C CA . ASN B 1 60 ? 11.018 37.293 81.804 1.00 21.83 61 ASN B CA 1
ATOM 1475 C C . ASN B 1 60 ? 10.191 37.308 80.517 1.00 25.03 61 ASN B C 1
ATOM 1476 O O . ASN B 1 60 ? 10.256 36.384 79.698 1.00 24.04 61 ASN B O 1
ATOM 1481 N N . SER B 1 61 ? 9.387 38.348 80.362 1.00 26.19 62 SER B N 1
ATOM 1482 C CA . SER B 1 61 ? 8.561 38.517 79.179 1.00 24.84 62 SER B CA 1
ATOM 1483 C C . SER B 1 61 ? 8.927 39.886 78.607 1.00 25.83 62 SER B C 1
ATOM 1484 O O . SER B 1 61 ? 9.660 40.654 79.243 1.00 26.31 62 SER B O 1
ATOM 1487 N N . LYS B 1 62 ? 8.447 40.184 77.407 1.00 25.10 63 LYS B N 1
ATOM 1488 C CA . LYS B 1 62 ? 8.726 41.467 76.783 1.00 21.60 63 LYS B CA 1
ATOM 1489 C C . LYS B 1 62 ? 7.493 41.866 76.004 1.00 20.56 63 LYS B C 1
ATOM 1490 O O . LYS B 1 62 ? 6.902 41.033 75.324 1.00 18.01 63 LYS B O 1
ATOM 1496 N N . GLU B 1 63 ? 7.057 43.109 76.176 1.00 23.99 64 GLU B N 1
ATOM 1497 C CA . GLU B 1 63 ? 5.899 43.614 75.454 1.00 29.22 64 GLU B CA 1
ATOM 1498 C C . GLU B 1 63 ? 6.252 44.948 74.831 1.00 29.11 64 GLU B C 1
ATOM 1499 O O . GLU B 1 63 ? 6.608 45.891 75.532 1.00 30.62 64 GLU B O 1
ATOM 1505 N N . ASP B 1 64 ? 6.205 44.998 73.504 1.00 30.56 65 ASP B N 1
ATOM 1506 C CA . ASP B 1 64 ? 6.521 46.209 72.761 1.00 30.61 65 ASP B CA 1
ATOM 1507 C C . ASP B 1 64 ? 7.911 46.746 73.082 1.00 26.70 65 ASP B C 1
ATOM 1508 O O . ASP B 1 64 ? 8.086 47.938 73.309 1.00 26.42 65 ASP B O 1
ATOM 1513 N N . GLY B 1 65 ? 8.893 45.856 73.122 1.00 23.10 66 GLY B N 1
ATOM 1514 C CA . GLY B 1 65 ? 10.258 46.272 73.390 1.00 21.12 66 GLY B CA 1
ATOM 1515 C C . GLY B 1 65 ? 10.599 46.559 74.836 1.00 21.24 66 GLY B C 1
ATOM 1516 O O . GLY B 1 65 ? 11.712 47.003 75.120 1.00 21.28 66 GLY B O 1
ATOM 1517 N N . THR B 1 66 ? 9.672 46.272 75.751 1.00 23.06 67 THR B N 1
ATOM 1518 C CA . THR B 1 66 ? 9.886 46.503 77.183 1.00 22.97 67 THR B CA 1
ATOM 1519 C C . THR B 1 66 ? 9.796 45.234 78.052 1.00 21.07 67 THR B C 1
ATOM 1520 O O . THR B 1 66 ? 8.773 44.548 78.074 1.00 20.58 67 THR B O 1
ATOM 1524 N N . TRP B 1 67 ? 10.885 44.923 78.751 1.00 21.38 68 TRP B N 1
ATOM 1525 C CA . TRP B 1 67 ? 10.950 43.753 79.629 1.00 22.84 68 TRP B CA 1
ATOM 1526 C C . TRP B 1 67 ? 9.938 43.838 80.756 1.00 23.87 68 TRP B C 1
ATOM 1527 O O . TRP B 1 67 ? 9.633 44.925 81.237 1.00 27.87 68 TRP B O 1
ATOM 1538 N N . GLY B 1 68 ? 9.464 42.686 81.213 1.00 24.08 69 GLY B N 1
ATOM 1539 C CA . GLY B 1 68 ? 8.539 42.662 82.330 1.00 23.64 69 GLY B CA 1
ATOM 1540 C C . GLY B 1 68 ? 9.391 42.552 83.584 1.00 25.40 69 GLY B C 1
ATOM 1541 O O . GLY B 1 68 ? 10.569 42.923 83.570 1.00 25.22 69 GLY B O 1
ATOM 1542 N N . GLU B 1 69 ? 8.829 42.048 84.674 1.00 27.65 70 GLU B N 1
ATOM 1543 C CA . GLU B 1 69 ? 9.610 41.895 85.898 1.00 30.06 70 GLU B CA 1
ATOM 1544 C C . GLU B 1 69 ? 10.355 40.559 85.900 1.00 24.53 70 GLU B C 1
ATOM 1545 O O . GLU B 1 69 ? 9.772 39.500 85.654 1.00 20.16 70 GLU B O 1
ATOM 1551 N N . GLU B 1 70 ? 11.665 40.641 86.109 1.00 25.80 71 GLU B N 1
ATOM 1552 C CA . GLU B 1 70 ? 12.528 39.471 86.124 1.00 27.03 71 GLU B CA 1
ATOM 1553 C C . GLU B 1 70 ? 12.116 38.452 87.172 1.00 29.45 71 GLU B C 1
ATOM 1554 O O . GLU B 1 70 ? 11.804 38.806 88.313 1.00 33.80 71 GLU B O 1
ATOM 1560 N N . ASP B 1 71 ? 12.173 37.184 86.797 1.00 27.82 72 ASP B N 1
ATOM 1561 C CA . ASP B 1 71 ? 11.825 36.095 87.690 1.00 26.89 72 ASP B CA 1
ATOM 1562 C C . ASP B 1 71 ? 13.053 35.196 87.793 1.00 26.76 72 ASP B C 1
ATOM 1563 O O . ASP B 1 71 ? 13.436 34.555 86.821 1.00 27.98 72 ASP B O 1
ATOM 1568 N N . ARG B 1 72 ? 13.725 35.224 88.936 1.00 24.54 73 ARG B N 1
ATOM 1569 C CA . ARG B 1 72 ? 14.890 34.369 89.141 1.00 27.15 73 ARG B CA 1
ATOM 1570 C C . ARG B 1 72 ? 14.428 33.043 89.735 1.00 24.93 73 ARG B C 1
ATOM 1571 O O . ARG B 1 72 ? 13.700 33.014 90.720 1.00 25.96 73 ARG B O 1
ATOM 1579 N N . LYS B 1 73 ? 14.790 31.947 89.088 1.00 25.74 74 LYS B N 1
ATOM 1580 C CA . LYS B 1 73 ? 14.368 30.635 89.545 1.00 25.86 74 LYS B CA 1
ATOM 1581 C C . LYS B 1 73 ? 15.319 30.069 90.593 1.00 27.41 74 LYS B C 1
ATOM 1582 O O . LYS B 1 73 ? 16.475 30.490 90.694 1.00 27.65 74 LYS B O 1
ATOM 1588 N N . ALA B 1 74 ? 14.817 29.125 91.380 1.00 27.12 75 ALA B N 1
ATOM 1589 C CA . ALA B 1 74 ? 15.589 28.511 92.454 1.00 24.73 75 ALA B CA 1
ATOM 1590 C C . ALA B 1 74 ? 16.634 27.491 92.017 1.00 22.41 75 ALA B C 1
ATOM 1591 O O . ALA B 1 74 ? 17.698 27.377 92.636 1.00 20.70 75 ALA B O 1
ATOM 1593 N N . ASP B 1 75 ? 16.333 26.747 90.961 1.00 22.51 76 ASP B N 1
ATOM 1594 C CA . ASP B 1 75 ? 17.236 25.706 90.481 1.00 22.01 76 ASP B CA 1
ATOM 1595 C C . ASP B 1 75 ? 18.084 26.075 89.284 1.00 22.98 76 ASP B C 1
ATOM 1596 O O . ASP B 1 75 ? 17.667 26.858 88.430 1.00 26.25 76 ASP B O 1
ATOM 1601 N N . PHE B 1 76 ? 19.292 25.524 89.241 1.00 22.22 77 PHE B N 1
ATOM 1602 C CA . PHE B 1 76 ? 20.195 25.754 88.128 1.00 25.81 77 PHE B CA 1
ATOM 1603 C C . PHE B 1 76 ? 20.832 24.415 87.795 1.00 27.84 77 PHE B C 1
ATOM 1604 O O . PHE B 1 76 ? 21.878 24.061 88.341 1.00 29.37 77 PHE B O 1
ATOM 1612 N N . PRO B 1 77 ? 20.200 23.653 86.889 1.00 26.52 78 PRO B N 1
ATOM 1613 C CA . PRO B 1 77 ? 20.658 22.332 86.452 1.00 26.31 78 PRO B CA 1
ATOM 1614 C C . PRO B 1 77 ? 21.645 22.306 85.292 1.00 27.08 78 PRO B C 1
ATOM 1615 O O . PRO B 1 77 ? 21.896 21.243 84.736 1.00 32.14 78 PRO B O 1
ATOM 1619 N N . PHE B 1 78 ? 22.209 23.448 84.925 1.00 27.22 79 PHE B N 1
ATOM 1620 C CA . PHE B 1 78 ? 23.131 23.484 83.790 1.00 27.53 79 PHE B CA 1
ATOM 1621 C C . PHE B 1 78 ? 24.589 23.642 84.183 1.00 29.81 79 PHE B C 1
ATOM 1622 O O . PHE B 1 78 ? 24.916 24.244 85.206 1.00 29.96 79 PHE B O 1
ATOM 1630 N N . GLN B 1 79 ? 25.459 23.114 83.334 1.00 30.68 80 GLN B N 1
ATOM 1631 C CA . GLN B 1 79 ? 26.896 23.213 83.518 1.00 33.67 80 GLN B CA 1
ATOM 1632 C C . GLN B 1 79 ? 27.502 23.438 82.141 1.00 31.94 80 GLN B C 1
ATOM 1633 O O . GLN B 1 79 ? 26.939 23.026 81.125 1.00 29.35 80 GLN B O 1
ATOM 1639 N N . GLN B 1 80 ? 28.595 24.103 82.088 1.00 32.33 81 GLN B N 1
ATOM 1640 C CA . GLN B 1 80 ? 29.254 24.444 80.818 1.00 34.58 81 GLN B CA 1
ATOM 1641 C C . GLN B 1 80 ? 29.778 23.168 80.132 1.00 35.58 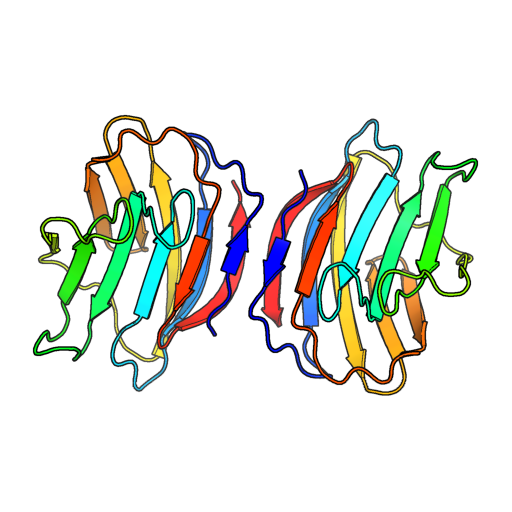81 GLN B C 1
ATOM 1642 O O . GLN B 1 80 ? 30.346 22.280 80.790 1.00 36.17 81 GLN B O 1
ATOM 1648 N N . GLY B 1 81 ? 29.555 23.136 78.815 1.00 32.68 82 GLY B N 1
ATOM 1649 C CA . GLY B 1 81 ? 29.978 22.020 77.933 1.00 32.69 82 GLY B CA 1
ATOM 1650 C C . GLY B 1 81 ? 28.918 20.908 77.899 1.00 31.96 82 GLY B C 1
ATOM 1651 O O . GLY B 1 81 ? 29.065 19.904 77.180 1.00 33.45 82 GLY B O 1
ATOM 1652 N N . ASP B 1 82 ? 27.881 21.127 78.680 1.00 30.86 83 ASP B N 1
ATOM 1653 C CA . ASP B 1 82 ? 26.757 20.185 78.808 1.00 32.18 83 ASP B CA 1
ATOM 1654 C C . ASP B 1 82 ? 25.886 20.214 77.548 1.00 32.55 83 ASP B C 1
ATOM 1655 O O . ASP B 1 82 ? 25.470 21.283 77.080 1.00 31.13 83 ASP B O 1
ATOM 1660 N N . LYS B 1 83 ? 25.560 18.999 77.119 1.00 31.93 84 LYS B N 1
ATOM 1661 C CA . LYS B 1 83 ? 24.688 18.776 75.959 1.00 35.52 84 LYS B CA 1
ATOM 1662 C C . LYS B 1 83 ? 23.259 18.548 76.452 1.00 34.02 84 LYS B C 1
ATOM 1663 O O . LYS B 1 83 ? 22.972 17.555 77.135 1.00 36.64 84 LYS B O 1
ATOM 1669 N N . VAL B 1 84 ? 22.426 19.502 75.993 1.00 31.82 85 VAL B N 1
ATOM 1670 C CA . VAL B 1 84 ? 21.051 19.421 76.493 1.00 29.54 85 VAL B CA 1
ATOM 1671 C C . VAL B 1 84 ? 20.029 19.625 75.400 1.00 27.31 85 VAL B C 1
ATOM 1672 O O . VAL B 1 84 ? 20.391 20.010 74.268 1.00 26.51 85 VAL B O 1
ATOM 1676 N N . GLU B 1 85 ? 18.824 19.344 75.855 1.00 25.80 86 GLU B N 1
ATOM 1677 C CA . GLU B 1 85 ? 17.579 19.484 75.116 1.00 28.86 86 GLU B CA 1
ATOM 1678 C C . GLU B 1 85 ? 16.597 20.190 76.043 1.00 28.26 86 GLU B C 1
ATOM 1679 O O . GLU B 1 85 ? 16.324 19.720 77.162 1.00 28.54 86 GLU B O 1
ATOM 1685 N N . ILE B 1 86 ? 16.108 21.298 75.557 1.00 26.88 87 ILE B N 1
ATOM 1686 C CA . ILE B 1 86 ? 15.159 22.132 76.289 1.00 24.87 87 ILE B CA 1
ATOM 1687 C C . ILE B 1 86 ? 13.789 22.039 75.637 1.00 24.01 87 ILE B C 1
ATOM 1688 O O . ILE B 1 86 ? 13.658 22.207 74.419 1.00 22.15 87 ILE B O 1
ATOM 1693 N N . CYS B 1 87 ? 12.812 21.560 76.391 1.00 24.08 88 CYS B N 1
ATOM 1694 C CA . CYS B 1 87 ? 11.477 21.373 75.829 1.00 26.41 88 CYS B CA 1
ATOM 1695 C C . CYS B 1 87 ? 10.526 22.450 76.313 1.00 26.00 88 CYS B C 1
ATOM 1696 O O . CYS B 1 87 ? 10.381 22.668 77.515 1.00 25.99 88 CYS B O 1
ATOM 1699 N N . ILE B 1 88 ? 9.824 23.076 75.377 1.00 25.65 89 ILE B N 1
ATOM 1700 C CA . ILE B 1 88 ? 8.906 24.156 75.709 1.00 23.64 89 ILE B CA 1
ATOM 1701 C C . ILE B 1 88 ? 7.500 23.882 75.214 1.00 22.33 89 ILE B C 1
ATOM 1702 O O . ILE B 1 88 ? 7.301 23.404 74.100 1.00 23.11 89 ILE B O 1
ATOM 1707 N N . SER B 1 89 ? 6.533 24.145 76.078 1.00 19.81 90 SER B N 1
ATOM 1708 C CA . SER B 1 89 ? 5.129 23.972 75.755 1.00 21.40 90 SER B CA 1
ATOM 1709 C C . SER B 1 89 ? 4.388 25.051 76.535 1.00 22.98 90 SER B C 1
ATOM 1710 O O . SER B 1 89 ? 4.941 25.646 77.464 1.00 21.44 90 SER B O 1
ATOM 1713 N N . PHE B 1 90 ? 3.156 25.341 76.149 1.00 24.50 91 PHE B N 1
ATOM 1714 C CA . PHE B 1 90 ? 2.420 26.381 76.838 1.00 27.06 91 PHE B CA 1
ATOM 1715 C C . PHE B 1 90 ? 0.924 26.223 76.653 1.00 28.65 91 PHE B C 1
ATOM 1716 O O . PHE B 1 90 ? 0.453 25.388 75.874 1.00 26.66 91 PHE B O 1
ATOM 1724 N N . ASP B 1 91 ? 0.196 27.041 77.403 1.00 32.40 92 ASP B N 1
ATOM 1725 C CA . ASP B 1 91 ? -1.248 27.130 77.345 1.00 35.86 92 ASP B CA 1
ATOM 1726 C C . ASP B 1 91 ? -1.528 28.571 77.735 1.00 36.14 92 ASP B C 1
ATOM 1727 O O . ASP B 1 91 ? -0.607 29.305 78.106 1.00 35.06 92 ASP B O 1
ATOM 1732 N N . ALA B 1 92 ? -2.782 28.981 77.638 1.00 38.75 93 ALA B N 1
ATOM 1733 C CA . ALA B 1 92 ? -3.172 30.348 77.965 1.00 40.75 93 ALA B CA 1
ATOM 1734 C C . ALA B 1 92 ? -2.715 30.842 79.340 1.00 40.17 93 ALA B C 1
ATOM 1735 O O . ALA B 1 92 ? -2.475 32.036 79.523 1.00 42.41 93 ALA B O 1
ATOM 1737 N N . ALA B 1 93 ? -2.588 29.924 80.293 1.00 37.60 94 ALA B N 1
ATOM 1738 C CA . ALA B 1 93 ? -2.200 30.281 81.654 1.00 34.47 94 ALA B CA 1
ATOM 1739 C C . ALA B 1 93 ? -0.706 30.283 81.998 1.00 31.76 94 ALA B C 1
ATOM 1740 O O . ALA B 1 93 ? -0.261 31.128 82.771 1.00 31.82 94 ALA B O 1
ATOM 1742 N N . GLU B 1 94 ? 0.085 29.346 81.369 1.00 29.53 95 GLU B N 1
ATOM 1743 C CA . GLU B 1 94 ? 1.509 29.315 81.731 1.00 28.25 95 GLU B CA 1
ATOM 1744 C C . GLU B 1 94 ? 2.341 28.677 80.616 1.00 25.89 95 GLU B C 1
ATOM 1745 O O . GLU B 1 94 ? 1.795 28.087 79.670 1.00 25.09 95 GLU B O 1
ATOM 1751 N N . VAL B 1 95 ? 3.637 28.838 80.789 1.00 23.50 96 VAL B N 1
ATOM 1752 C CA . VAL B 1 95 ? 4.662 28.286 79.896 1.00 23.35 96 VAL B CA 1
ATOM 1753 C C . VAL B 1 95 ? 5.490 27.305 80.719 1.00 24.97 96 VAL B C 1
ATOM 1754 O O . VAL B 1 95 ? 5.831 27.584 81.877 1.00 23.83 96 VAL B O 1
ATOM 1758 N N . LYS B 1 96 ? 5.791 26.178 80.113 1.00 25.20 97 LYS B N 1
ATOM 1759 C CA . LYS B 1 96 ? 6.574 25.119 80.772 1.00 26.69 97 LYS B CA 1
ATOM 1760 C C . LYS B 1 96 ? 7.858 24.844 79.990 1.00 25.06 97 LYS B C 1
ATOM 1761 O O . LYS B 1 96 ? 7.834 24.668 78.765 1.00 24.38 97 LYS B O 1
ATOM 1767 N N . VAL B 1 97 ? 8.940 24.789 80.760 1.00 25.54 98 VAL B N 1
ATOM 1768 C CA . VAL B 1 97 ? 10.281 24.520 80.224 1.00 24.77 98 VAL B CA 1
ATOM 1769 C C . VAL B 1 97 ? 10.890 23.320 80.949 1.00 28.04 98 VAL B C 1
ATOM 1770 O O . VAL B 1 97 ? 11.322 23.425 82.107 1.00 27.05 98 VAL B O 1
ATOM 1774 N N . LYS B 1 98 ? 10.915 22.249 80.175 1.00 31.46 99 LYS B N 1
ATOM 1775 C CA . LYS B 1 98 ? 11.410 20.993 80.728 1.00 35.19 99 LYS B CA 1
ATOM 1776 C C . LYS B 1 98 ? 12.861 20.747 80.334 1.00 35.24 99 LYS B C 1
ATOM 1777 O O . LYS B 1 98 ? 13.204 20.782 79.133 1.00 32.03 99 LYS B O 1
ATOM 1783 N N . VAL B 1 99 ? 13.606 20.519 81.391 1.00 39.43 100 VAL B N 1
ATOM 1784 C CA . VAL B 1 99 ? 15.018 20.180 81.363 1.00 46.11 100 VAL B CA 1
ATOM 1785 C C . VAL B 1 99 ? 15.131 18.819 82.004 1.00 49.41 100 VAL B C 1
ATOM 1786 O O . VAL B 1 99 ? 14.284 18.471 82.851 1.00 49.40 100 VAL B O 1
ATOM 1790 N N . PRO B 1 100 ? 15.908 17.905 81.534 1.00 53.77 101 PRO B N 1
ATOM 1791 C CA . PRO B 1 100 ? 15.883 16.578 82.159 1.00 55.12 101 PRO B CA 1
ATOM 1792 C C . PRO B 1 100 ? 15.974 16.573 83.687 1.00 55.01 101 PRO B C 1
ATOM 1793 O O . PRO B 1 100 ? 15.398 15.699 84.330 1.00 57.73 101 PRO B O 1
ATOM 1797 N N . GLU B 1 101 ? 16.669 17.548 84.270 1.00 54.27 102 GLU B N 1
ATOM 1798 C CA . GLU B 1 101 ? 16.793 17.604 85.725 1.00 54.85 102 GLU B CA 1
ATOM 1799 C C . GLU B 1 101 ? 15.656 18.367 86.429 1.00 54.24 102 GLU B C 1
ATOM 1800 O O . GLU B 1 101 ? 15.197 17.947 87.493 1.00 53.64 102 GLU B O 1
ATOM 1806 N N . VAL B 1 102 ? 15.195 19.473 85.846 1.00 51.54 104 VAL B N 1
ATOM 1807 C CA . VAL B 1 102 ? 14.140 20.277 86.470 1.00 47.36 104 VAL B CA 1
ATOM 1808 C C . VAL B 1 102 ? 13.154 20.837 85.439 1.00 45.06 104 VAL B C 1
ATOM 1809 O O . VAL B 1 102 ? 13.499 21.014 84.269 1.00 45.61 104 VAL B O 1
ATOM 1813 N N . GLU B 1 103 ? 11.936 21.123 85.889 1.00 41.25 105 GLU B N 1
ATOM 1814 C CA . GLU B 1 103 ? 10.894 21.700 85.046 1.00 35.96 105 GLU B CA 1
ATOM 1815 C C . GLU B 1 103 ? 10.578 23.075 85.617 1.00 32.53 105 GLU B C 1
ATOM 1816 O O . GLU B 1 103 ? 10.314 23.205 86.816 1.00 31.96 105 GLU B O 1
ATOM 1822 N N . PHE B 1 104 ? 10.665 24.102 84.778 1.00 28.73 106 PHE B N 1
ATOM 1823 C CA . PHE B 1 104 ? 10.391 25.476 85.191 1.00 24.18 106 PHE B CA 1
ATOM 1824 C C . PHE B 1 104 ? 9.003 25.888 84.721 1.00 25.42 106 PHE B C 1
ATOM 1825 O O . PHE B 1 104 ? 8.519 25.399 83.696 1.00 25.72 106 PHE B O 1
ATOM 1833 N N . GLU B 1 105 ? 8.371 26.787 85.467 1.00 25.60 107 GLU B N 1
ATOM 1834 C CA . GLU B 1 105 ? 7.050 27.293 85.113 1.00 29.43 107 GLU B CA 1
ATOM 1835 C C . GLU B 1 105 ? 7.061 28.813 85.144 1.00 27.98 107 GLU B C 1
ATOM 1836 O O . GLU B 1 105 ? 7.709 29.419 85.997 1.00 29.89 107 GLU B O 1
ATOM 1842 N N . PHE B 1 106 ? 6.344 29.423 84.209 1.00 25.48 108 PHE B N 1
ATOM 1843 C CA . PHE B 1 106 ? 6.272 30.870 84.110 1.00 24.40 108 PHE B CA 1
ATOM 1844 C C . PHE B 1 106 ? 4.850 31.202 83.658 1.00 25.42 108 PHE B C 1
ATOM 1845 O O . PHE B 1 106 ? 4.294 30.529 82.796 1.00 26.51 108 PHE B O 1
ATOM 1853 N N . PRO B 1 107 ? 4.212 32.196 84.283 1.00 26.61 109 PRO B N 1
ATOM 1854 C CA . PRO B 1 107 ? 2.847 32.519 83.855 1.00 26.77 109 PRO B CA 1
ATOM 1855 C C . PRO B 1 107 ? 2.810 33.127 82.454 1.00 26.13 109 PRO B C 1
ATOM 1856 O O . PRO B 1 107 ? 3.757 33.805 82.029 1.00 25.01 109 PRO B O 1
ATOM 1860 N N . ASN B 1 108 ? 1.740 32.850 81.719 1.00 27.28 110 ASN B N 1
ATOM 1861 C CA . ASN B 1 108 ? 1.580 33.403 80.371 1.00 29.51 110 ASN B CA 1
ATOM 1862 C C . ASN B 1 108 ? 1.010 34.799 80.617 1.00 31.27 110 ASN B C 1
ATOM 1863 O O . ASN B 1 108 ? -0.209 34.996 80.625 1.00 32.32 110 ASN B O 1
ATOM 1868 N N . ARG B 1 109 ? 1.905 35.749 80.884 1.00 30.59 111 ARG B N 1
ATOM 1869 C CA . ARG B 1 109 ? 1.526 37.124 81.183 1.00 29.55 111 ARG B CA 1
ATOM 1870 C C . ARG B 1 109 ? 0.747 37.808 80.069 1.00 29.88 111 ARG B C 1
ATOM 1871 O O . ARG B 1 109 ? -0.222 38.510 80.333 1.00 32.15 111 ARG B O 1
ATOM 1879 N N . LEU B 1 110 ? 1.158 37.581 78.828 1.00 30.91 112 LEU B N 1
ATOM 1880 C CA . LEU B 1 110 ? 0.516 38.210 77.685 1.00 30.79 112 LEU B CA 1
ATOM 1881 C C . LEU B 1 110 ? -0.736 37.515 77.181 1.00 31.87 112 LEU B C 1
ATOM 1882 O O . LEU B 1 110 ? -1.443 38.065 76.344 1.00 36.67 112 LEU B O 1
ATOM 1887 N N . GLY B 1 111 ? -1.016 36.315 77.680 1.00 34.55 113 GLY B N 1
ATOM 1888 C CA . GLY B 1 111 ? -2.195 35.582 77.236 1.00 35.34 113 GLY B CA 1
ATOM 1889 C C . GLY B 1 111 ? -2.056 35.172 75.783 1.00 37.26 113 GLY B C 1
ATOM 1890 O O . GLY B 1 111 ? -3.034 35.083 75.034 1.00 36.36 113 GLY B O 1
ATOM 1891 N N . MET B 1 112 ? -0.814 34.904 75.397 1.00 37.91 114 MET B N 1
ATOM 1892 C CA . MET B 1 112 ? -0.474 34.520 74.041 1.00 38.20 114 MET B CA 1
ATOM 1893 C C . MET B 1 112 ? -0.979 33.112 73.776 1.00 37.48 114 MET B C 1
ATOM 1894 O O . MET B 1 112 ? -0.770 32.214 74.587 1.00 37.61 114 MET B O 1
ATOM 1899 N N . GLU B 1 113 ? -1.657 32.929 72.647 1.00 41.37 115 GLU B N 1
ATOM 1900 C CA . GLU B 1 113 ? -2.211 31.625 72.295 1.00 45.31 115 GLU B CA 1
ATOM 1901 C C . GLU B 1 113 ? -1.507 30.855 71.175 1.00 43.59 115 GLU B C 1
ATOM 1902 O O . GLU B 1 113 ? -1.988 29.803 70.734 1.00 40.71 115 GLU B O 1
ATOM 1908 N N . LYS B 1 114 ? -0.372 31.375 70.720 1.00 41.06 116 LYS B N 1
ATOM 1909 C CA . LYS B 1 114 ? 0.421 30.711 69.693 1.00 40.17 116 LYS B CA 1
ATOM 1910 C C . LYS B 1 114 ? 1.800 31.340 69.607 1.00 37.01 116 LYS B C 1
ATOM 1911 O O . LYS B 1 114 ? 1.977 32.527 69.902 1.00 37.33 116 LYS B O 1
ATOM 1917 N N . ILE B 1 115 ? 2.786 30.521 69.272 1.00 33.66 117 ILE B N 1
ATOM 1918 C CA . ILE B 1 115 ? 4.156 30.987 69.145 1.00 30.51 117 ILE B CA 1
ATOM 1919 C C . ILE B 1 115 ? 4.500 31.091 67.665 1.00 30.44 117 ILE B C 1
ATOM 1920 O O . ILE B 1 115 ? 4.344 30.124 66.910 1.00 28.71 117 ILE B O 1
ATOM 1925 N N . GLN B 1 116 ? 4.942 32.275 67.258 1.00 28.01 118 GLN B N 1
ATOM 1926 C CA . GLN B 1 116 ? 5.301 32.540 65.873 1.00 26.90 118 GLN B CA 1
ATOM 1927 C C . GLN B 1 116 ? 6.779 32.837 65.719 1.00 24.23 118 GLN B C 1
ATOM 1928 O O . GLN B 1 116 ? 7.298 32.864 64.600 1.00 24.91 118 GLN B O 1
ATOM 1934 N N . TYR B 1 117 ? 7.456 33.024 66.843 1.00 22.82 119 TYR B N 1
ATOM 1935 C CA . TYR B 1 117 ? 8.863 33.380 66.839 1.00 22.33 119 TYR B CA 1
ATOM 1936 C C . TYR B 1 117 ? 9.683 32.569 67.840 1.00 21.98 119 TYR B C 1
ATOM 1937 O O . TYR B 1 117 ? 9.240 32.335 68.968 1.00 21.55 119 TYR B O 1
ATOM 1946 N N . LEU B 1 118 ? 10.876 32.158 67.421 1.00 18.78 120 LEU B N 1
ATOM 1947 C CA . LEU B 1 118 ? 11.802 31.413 68.274 1.00 22.18 120 LEU B CA 1
ATOM 1948 C C . LEU B 1 118 ? 13.198 31.876 67.914 1.00 19.45 120 LEU B C 1
ATOM 1949 O O . LEU B 1 118 ? 13.537 31.967 66.741 1.00 21.49 120 LEU B O 1
ATOM 1954 N N . ALA B 1 119 ? 13.998 32.200 68.919 1.00 19.87 121 ALA B N 1
ATOM 1955 C CA . ALA B 1 119 ? 15.367 32.639 68.689 1.00 22.09 121 ALA B CA 1
ATOM 1956 C C . ALA B 1 119 ? 16.209 32.112 69.830 1.00 23.82 121 ALA B C 1
ATOM 1957 O O . ALA B 1 119 ? 15.766 32.104 70.981 1.00 24.56 121 ALA B O 1
ATOM 1959 N N . VAL B 1 120 ? 17.391 31.610 69.495 1.00 26.02 122 VAL B N 1
ATOM 1960 C CA . VAL B 1 120 ? 18.332 31.083 70.480 1.00 26.00 122 VAL B CA 1
ATOM 1961 C C . VAL B 1 120 ? 19.496 32.043 70.376 1.00 26.18 122 VAL B C 1
ATOM 1962 O O . VAL B 1 120 ? 19.878 32.417 69.273 1.00 26.88 122 VAL B O 1
ATOM 1966 N N . GLU B 1 121 ? 20.023 32.493 71.506 1.00 24.15 123 GLU B N 1
ATOM 1967 C CA . GLU B 1 121 ? 21.129 33.437 71.481 1.00 23.30 123 GLU B CA 1
ATOM 1968 C C . GLU B 1 121 ? 22.155 33.066 72.537 1.00 23.85 123 GLU B C 1
ATOM 1969 O O . GLU B 1 121 ? 21.865 32.293 73.451 1.00 24.84 123 GLU B O 1
ATOM 1975 N N . GLY B 1 122 ? 23.359 33.607 72.402 1.00 20.88 124 GLY B N 1
ATOM 1976 C CA . GLY B 1 122 ? 24.392 33.347 73.385 1.00 23.84 124 GLY B CA 1
ATOM 1977 C C . GLY B 1 122 ? 25.345 32.200 73.132 1.00 25.54 124 GLY B C 1
ATOM 1978 O O . GLY B 1 122 ? 25.519 31.735 72.000 1.00 26.92 124 GLY B O 1
ATOM 1979 N N . ASP B 1 123 ? 25.954 31.734 74.214 1.00 25.84 125 ASP B N 1
ATOM 1980 C CA . ASP B 1 123 ? 26.935 30.658 74.168 1.00 27.47 125 ASP B CA 1
ATOM 1981 C C . ASP B 1 123 ? 26.293 29.274 74.121 1.00 25.78 125 ASP B C 1
ATOM 1982 O O . ASP B 1 123 ? 26.545 28.423 74.973 1.00 25.27 125 ASP B O 1
ATOM 1987 N N . PHE B 1 124 ? 25.514 29.041 73.074 1.00 25.10 126 PHE B N 1
ATOM 1988 C CA . PHE B 1 124 ? 24.822 27.780 72.885 1.00 24.79 126 PHE B CA 1
ATOM 1989 C C . PHE B 1 124 ? 24.858 27.428 71.398 1.00 25.89 126 PHE B C 1
ATOM 1990 O O . PHE B 1 124 ? 24.552 28.265 70.551 1.00 26.40 126 PHE B O 1
ATOM 1998 N N . LYS B 1 125 ? 25.292 26.211 71.083 1.00 25.76 127 LYS B N 1
ATOM 1999 C CA . LYS B 1 125 ? 25.359 25.745 69.700 1.00 26.56 127 LYS B CA 1
ATOM 2000 C C . LYS B 1 125 ? 24.183 24.824 69.462 1.00 22.35 127 LYS B C 1
ATOM 2001 O O . LYS B 1 125 ? 24.058 23.784 70.107 1.00 21.48 127 LYS B O 1
ATOM 2007 N N . VAL B 1 126 ? 23.305 25.217 68.553 1.00 20.67 128 VAL B N 1
ATOM 2008 C CA . VAL B 1 126 ? 22.132 24.420 68.261 1.00 22.28 128 VAL B CA 1
ATOM 2009 C C . VAL B 1 126 ? 22.437 23.238 67.345 1.00 23.71 128 VAL B C 1
ATOM 2010 O O . VAL B 1 126 ? 23.126 23.369 66.330 1.00 23.61 128 VAL B O 1
ATOM 2014 N N . LYS B 1 127 ? 21.937 22.077 67.742 1.00 26.09 129 LYS B N 1
ATOM 2015 C CA . LYS B 1 127 ? 22.121 20.856 66.981 1.00 29.02 129 LYS B CA 1
ATOM 2016 C C . LYS B 1 127 ? 20.828 20.479 66.286 1.00 26.94 129 LYS B C 1
ATOM 2017 O O . LYS B 1 127 ? 20.849 19.972 65.170 1.00 25.96 129 LYS B O 1
ATOM 2023 N N . ALA B 1 128 ? 19.698 20.752 66.928 1.00 26.22 130 ALA B N 1
ATOM 2024 C CA . ALA B 1 128 ? 18.412 20.410 66.338 1.00 27.12 130 ALA B CA 1
ATOM 2025 C C . ALA B 1 128 ? 17.249 21.147 66.976 1.00 28.55 130 ALA B C 1
ATOM 2026 O O . ALA B 1 128 ? 17.329 21.598 68.122 1.00 27.32 130 ALA B O 1
ATOM 2028 N N . ILE B 1 129 ? 16.183 21.288 66.199 1.00 27.93 131 ILE B N 1
ATOM 2029 C CA . ILE B 1 129 ? 14.953 21.917 66.646 1.00 28.55 131 ILE B CA 1
ATOM 2030 C C . ILE B 1 129 ? 13.880 20.948 66.175 1.00 28.76 131 ILE B C 1
ATOM 2031 O O . ILE B 1 129 ? 13.775 20.665 64.983 1.00 27.06 131 ILE B O 1
ATOM 2036 N N . LYS B 1 130 ? 13.135 20.386 67.115 1.00 28.48 132 LYS B N 1
ATOM 2037 C CA . LYS B 1 130 ? 12.096 19.425 66.789 1.00 30.10 132 LYS B CA 1
ATOM 2038 C C . LYS B 1 130 ? 10.746 19.984 67.196 1.00 31.18 132 LYS B C 1
ATOM 2039 O O . LYS B 1 130 ? 10.658 20.793 68.122 1.00 32.32 132 LYS B O 1
ATOM 2045 N N . PHE B 1 131 ? 9.698 19.553 66.507 1.00 31.04 133 PHE B N 1
ATOM 2046 C CA . PHE B 1 131 ? 8.343 20.002 66.795 1.00 32.85 133 PHE B CA 1
ATOM 2047 C C . PHE B 1 131 ? 7.478 18.771 67.023 1.00 36.14 133 PHE B C 1
ATOM 2048 O O . PHE B 1 131 ? 7.215 18.006 66.090 1.00 37.96 133 PHE B O 1
ATOM 2056 N N . SER B 1 132 ? 7.067 18.579 68.273 1.00 40.18 134 SER B N 1
ATOM 2057 C CA . SER B 1 132 ? 6.260 17.435 68.685 1.00 44.05 134 SER B CA 1
ATOM 2058 C C . SER B 1 132 ? 4.881 17.802 69.262 1.00 46.14 134 SER B C 1
ATOM 2059 O O . SER B 1 132 ? 4.536 19.001 69.318 1.00 45.71 134 SER B O 1
#

CATH classification: 2.60.120.200

Nearest PDB structures (foldseek):
  1qmj-assembly1_B  TM=1.008E+00  e=5.342E-26  Gallus gallus
  4no4-assembly1_C  TM=9.712E-01  e=4.696E-19  Rattus norvegicus
  3dui-assembly1_B  TM=9.643E-01  e=1.130E-16  Gallus gallus
  3wud-assembly1_A-2  TM=9.544E-01  e=3.150E-16  Xenopus laevis
  1a78-assembly1_B  TM=9.664E-01  e=1.893E-15  Rhinella arenarum

Secondary structure (DSSP, 8-state):
---EEES--B-TT--EEEEEEE-TT-SBEEEEEEEETTEEEEEEEEEEEETTEEEEEEE--EETTEE---EEES-----TT-EEEEEEEE-SSEEEEE-SS-EEEEE-TT----B-EEEEEESEEEEEEEE-/---EEEEEEE-TT--EEEEEEE-TT--BEEEEEEEETTEEEEEEEEEEEETTEEEEEEEEEEETTEE---EE-S-----TT-EEEEEEEE-SSEEEEE-SS-EEEEE-TT----EEEEEEEESEEEEEEEE-

Solvent-accessible surface area: 11918 Å² total; per-residue (Å²): 77,34,1,28,1,38,120,15,88,6,85,68,70,66,26,2,62,0,65,6,49,0,58,80,107,2,138,7,2,6,0,8,0,0,66,67,68,51,29,6,2,0,18,0,17,0,21,15,95,31,156,76,14,92,79,24,0,2,1,6,4,40,108,129,41,90,117,35,135,69,40,127,53,108,77,40,27,9,123,91,23,53,169,18,52,0,21,1,29,9,62,88,74,37,0,71,2,100,10,113,113,36,67,8,77,4,70,11,98,50,42,11,119,59,2,66,23,0,6,3,87,46,37,0,65,1,89,6,4,60,36,95,101,34,4,24,1,44,124,8,76,6,73,57,71,60,26,2,49,0,88,1,32,0,47,79,111,2,132,9,4,7,0,8,0,0,118,52,67,46,18,3,1,1,22,0,13,0,18,14,88,37,156,78,17,94,82,27,0,2,2,4,6,38,98,121,50,93,121,35,136,90,40,114,43,109,68,46,20,5,130,92,22,57,156,18,56,0,20,1,22,7,58,57,76,44,0,41,3,86,11,121,126,34,82,9,91,3,72,13,89,52,40,27,80,74,2,64,23,0,1,0,80,43,48,0,60,1,71,4,2,52,13,75

Foldseek 3Di:
DKDKAFQDWAFAPKKKKWWWWFAQDFQWKWKFWAHDPQWTQKTWIQGCHPPNDHRWTWIWTGHRNRIDDIDIDDDRPDDHRDIWMWMWGDAQFWIWIDTPPDIDIDGSVVSDGTTGMIIMGTRIGTDDMDMD/DKDKAFQDWAFFPKKKKWWWWFAQPFQKKWKFWAHDDQFTQKTWIQGCHPPNDHQWTWIWTGDRNRIDDIDIDDDRPDHHRDIWMWMWGDAQFWIWIDTPVDIDIGGRVVSDGTTGMIMMTGRIDTDDIDMD

Organism: Gallus gallus (NCBI:txid9031)

B-factor: mean 33.62, std 12.29, range [14.42, 88.34]

Sequence (264 aa):
QGLVVTQLDVQPGECVKVKGKILSDAKGFSVNVGKDSSTLMLHFNPRFDCHGDVNTVVCNSKEDGTWGEEDRKADFPFQQGDKVEICISFDAAEVKVKVPEVEFEFPNRLGMEKIQYLAVEGDFKVKAIKFSQGLVVTQLDVQPGECVKVKGKILSDAKGFSVNVGKDSSTLMLHFNPRFDCHGDVNTVVCNSKEDGTWGEEDRKADFPFQQGDKVEICISFDAAEVKVKVPEVEFEFPNRLGMEKIQYLAVEGDFKVKAIKFS